Protein AF-H2YCV3-F1 (afdb_monomer_lite)

InterPro domains:
  IPR011705 BTB/Kelch-associated [PF07707] (21-121)
  IPR011705 BTB/Kelch-associated [SM00875] (21-122)
  IPR015915 Kelch-type beta-propeller [G3DSA:2.120.10.80] (154-229)
  IPR015915 Kelch-type beta-propeller [SSF117281] (169-227)

Sequence (229 aa):
MDMLKSHCEKFLIRQVAESNCLGLMQFASLHALDRLYSKAKRYAVKNFSKVSLQEEFLRLPLPTLSKYLEDHGLVVQREEHVYDAALRWLEYDPSRKPHAAVVLRCVRLFFVSSRFLFEVVSKQPLFEGDPQVHKIISEACKYHALGSHEMKHGNQPHTKPRAASGISEVLVVVGGISNNRRLLYTECYHPIKQDWISLSDISTPHSTMHSYSVCSHKNDIYIAGGHSN

Secondary structure (DSSP, 8-state):
-HHHHHHHHHHHHHS--TTTHHHHHHHHHHTT-HHHHHHHHHHHHHTHHHHTTSHHHHT--HHHHHHHHH-TT---S-HHHHHHHHHHHHHT-GGGGGGHHHHHHHS-GGGS-HHHIIIIITT-GGGTT-HHHHHHHHHHHHHHHH-GGG---TT-TTTSPPTTSS----EEEEEEEETTEEEEEEEEEETTTTEEEEE----TTGGG-BS-EEEEETTEEEEE--B--

Radius of gyration: 23.4 Å; chains: 1; bounding box: 70×30×64 Å

Foldseek 3Di:
DVVVVVVVLVVLLVVQDLQCLLVQLVVCVVVVVVVSNVSSLLVCQQPVLSNLVYVSLLVDDPVSLLCSLLDLSRADQALVSLVVSLVVSCVSDVVCLVVSLSSVLSRLLLRHDLCCLVPPVVPDPSCPPPPSSVVSSVVSNCCVVVHPVPDPPPPDSSPDHRPNNPDADWDKDAWDADPNDIGQWIWIQGVVVRDIDTDDGNDPPQNQFPDWDWDDDDPDIDIDDGHHD

pLDDT: mean 80.57, std 9.47, range [45.88, 92.12]

Organism: Ciona savignyi (NCBI:txid51511)

Structure (mmCIF, N/CA/C/O backbone):
data_AF-H2YCV3-F1
#
_entry.id   AF-H2YCV3-F1
#
loop_
_atom_site.group_PDB
_atom_site.id
_atom_site.type_symbol
_atom_site.label_atom_id
_atom_site.label_alt_id
_atom_site.label_comp_id
_atom_site.label_asym_id
_atom_site.label_entity_id
_atom_site.label_seq_id
_atom_site.pdbx_PDB_ins_code
_atom_site.Cartn_x
_atom_site.Cartn_y
_atom_site.Cartn_z
_atom_site.occupancy
_atom_site.B_iso_or_equiv
_atom_site.auth_seq_id
_atom_site.auth_comp_id
_atom_site.auth_asym_id
_atom_site.auth_atom_id
_atom_site.pdbx_PDB_model_num
ATOM 1 N N . MET A 1 1 ? -37.392 -17.840 8.747 1.00 58.66 1 MET A N 1
ATOM 2 C CA . MET A 1 1 ? -36.462 -16.728 9.064 1.00 58.66 1 MET A CA 1
ATOM 3 C C . MET A 1 1 ? -35.553 -16.348 7.890 1.00 58.66 1 MET A C 1
ATOM 5 O O . MET A 1 1 ? -35.143 -15.194 7.818 1.00 58.66 1 MET A O 1
ATOM 9 N N . ASP A 1 2 ? -35.284 -17.242 6.934 1.00 68.88 2 ASP A N 1
ATOM 10 C CA . ASP A 1 2 ? -34.332 -16.975 5.836 1.00 68.88 2 ASP A CA 1
ATOM 11 C C . ASP A 1 2 ? -34.811 -15.945 4.804 1.00 68.88 2 ASP A C 1
ATOM 13 O O . ASP A 1 2 ? -34.008 -15.212 4.227 1.00 68.88 2 ASP A O 1
ATOM 17 N N . MET A 1 3 ? -36.129 -15.796 4.632 1.00 75.00 3 MET A N 1
ATOM 18 C CA . MET A 1 3 ? -36.695 -14.789 3.730 1.00 75.00 3 MET A CA 1
ATOM 19 C C . MET A 1 3 ? -36.417 -13.355 4.207 1.00 75.00 3 MET A C 1
ATOM 21 O O . MET A 1 3 ? -36.117 -12.489 3.386 1.00 75.00 3 MET A O 1
ATOM 25 N N . LEU A 1 4 ? -36.452 -13.113 5.525 1.00 78.44 4 LEU A N 1
ATOM 26 C CA . LEU A 1 4 ? -36.136 -11.809 6.114 1.00 78.44 4 LEU A CA 1
ATOM 27 C C . LEU A 1 4 ? -34.641 -11.507 5.980 1.00 78.44 4 LEU A C 1
ATOM 29 O O . LEU A 1 4 ? -34.280 -10.425 5.528 1.00 78.44 4 LEU A O 1
ATOM 33 N N . LYS A 1 5 ? -33.776 -12.490 6.272 1.00 78.38 5 LYS A N 1
ATOM 34 C CA . LYS A 1 5 ? -32.324 -12.361 6.071 1.00 78.38 5 LYS A CA 1
ATOM 35 C C . LYS A 1 5 ? -31.987 -11.987 4.628 1.00 78.38 5 LYS A C 1
ATOM 37 O O . LYS A 1 5 ? -31.224 -11.054 4.412 1.00 78.38 5 LYS A O 1
ATOM 42 N N . SER A 1 6 ? -32.613 -12.640 3.646 1.00 79.06 6 SER A N 1
ATOM 43 C CA . SER A 1 6 ? -32.390 -12.338 2.226 1.00 79.06 6 SER A CA 1
ATOM 44 C C . SER A 1 6 ? -32.879 -10.940 1.817 1.00 79.06 6 SER A C 1
ATOM 46 O O . SER A 1 6 ? -32.228 -10.264 1.017 1.00 79.06 6 SER A O 1
ATOM 48 N N . HIS A 1 7 ? -34.004 -10.468 2.364 1.00 82.88 7 HIS A N 1
ATOM 49 C CA . HIS A 1 7 ? -34.493 -9.111 2.094 1.00 82.88 7 HIS A CA 1
ATOM 50 C C . HIS A 1 7 ? -33.604 -8.043 2.738 1.00 82.88 7 HIS A C 1
ATOM 52 O O . HIS A 1 7 ? -33.246 -7.073 2.065 1.00 82.88 7 HIS A O 1
ATOM 58 N N . CYS A 1 8 ? -33.183 -8.249 3.989 1.00 82.88 8 CYS A N 1
ATOM 59 C CA . CYS A 1 8 ? -32.228 -7.376 4.666 1.00 82.88 8 CYS A CA 1
ATOM 60 C C . CYS A 1 8 ? -30.887 -7.343 3.924 1.00 82.88 8 CYS A C 1
ATOM 62 O O . CYS A 1 8 ? -30.355 -6.265 3.683 1.00 82.88 8 CYS A O 1
ATOM 64 N N . GLU A 1 9 ? -30.374 -8.493 3.478 1.00 84.44 9 GLU A N 1
ATOM 65 C CA . GLU A 1 9 ? -29.140 -8.571 2.692 1.00 84.44 9 GLU A CA 1
ATOM 66 C C . GLU A 1 9 ? -29.239 -7.731 1.407 1.00 84.44 9 GLU A C 1
ATOM 68 O O . GLU A 1 9 ? -28.367 -6.906 1.133 1.00 84.44 9 GLU A O 1
ATOM 73 N N . LYS A 1 10 ? -30.334 -7.862 0.643 1.00 85.50 10 LYS A N 1
ATOM 74 C CA . LYS A 1 10 ? -30.565 -7.069 -0.579 1.00 85.50 10 LYS A CA 1
ATOM 75 C C . LYS A 1 10 ? -30.684 -5.571 -0.302 1.00 85.50 10 LYS A C 1
ATOM 77 O O . LYS A 1 10 ? -30.202 -4.773 -1.106 1.00 85.50 10 LYS A O 1
ATOM 82 N N . PHE A 1 11 ? -31.331 -5.189 0.797 1.00 86.50 11 PHE A N 1
ATOM 83 C CA . PHE A 1 11 ? -31.461 -3.790 1.196 1.00 86.50 11 PHE A CA 1
ATOM 84 C C . PHE A 1 11 ? -30.101 -3.198 1.586 1.00 86.50 11 PHE A C 1
ATOM 86 O O . PHE A 1 11 ? -29.702 -2.169 1.041 1.00 86.50 11 PHE A O 1
ATOM 93 N N . LEU A 1 12 ? -29.344 -3.892 2.440 1.00 86.56 12 LEU A N 1
ATOM 94 C CA . LEU A 1 12 ? -28.023 -3.458 2.898 1.00 86.56 12 LEU A CA 1
ATOM 95 C C . LEU A 1 12 ? -27.014 -3.378 1.750 1.00 86.56 12 LEU A C 1
ATOM 97 O O . LEU A 1 12 ? -26.243 -2.428 1.689 1.00 86.56 12 LEU A O 1
ATOM 101 N N . ILE A 1 13 ? -27.076 -4.298 0.778 1.00 86.38 13 ILE A N 1
ATOM 102 C CA . ILE A 1 13 ? -26.245 -4.248 -0.438 1.00 86.38 13 ILE A CA 1
ATOM 103 C C . ILE A 1 13 ? -26.444 -2.940 -1.222 1.00 86.38 13 ILE A C 1
ATOM 105 O O . ILE A 1 13 ? -25.494 -2.455 -1.839 1.00 86.38 13 ILE A O 1
ATOM 109 N N . ARG A 1 14 ? -27.657 -2.370 -1.222 1.00 85.69 14 ARG A N 1
ATOM 110 C CA . ARG A 1 14 ? -27.961 -1.100 -1.907 1.00 85.69 14 ARG A CA 1
ATOM 111 C C . ARG A 1 14 ? -27.521 0.128 -1.113 1.00 85.69 14 ARG A C 1
ATOM 113 O O . ARG A 1 14 ? -27.336 1.177 -1.714 1.00 85.69 14 ARG A O 1
ATOM 120 N N . GLN A 1 15 ? -27.358 -0.010 0.199 1.00 88.00 15 GLN A N 1
ATOM 121 C CA . GLN A 1 15 ? -27.008 1.073 1.121 1.00 88.00 15 GLN A CA 1
ATOM 122 C C . GLN A 1 15 ? -25.516 1.093 1.488 1.00 88.00 15 GLN A C 1
ATOM 124 O O . GLN A 1 15 ? -25.117 1.864 2.356 1.00 88.00 15 GLN A O 1
ATOM 129 N N . VAL A 1 16 ? -24.680 0.258 0.853 1.00 87.19 16 VAL A N 1
ATOM 130 C CA . VAL A 1 16 ? -23.226 0.274 1.077 1.00 87.19 16 VAL A CA 1
ATOM 131 C C . VAL A 1 16 ? -22.659 1.626 0.644 1.00 87.19 16 VAL A C 1
ATOM 133 O O . VAL A 1 16 ? -22.694 1.980 -0.534 1.00 87.19 16 VAL A O 1
ATOM 136 N N . ALA A 1 17 ? -22.098 2.343 1.606 1.00 87.88 17 ALA A N 1
ATOM 137 C CA . ALA A 1 17 ? -21.473 3.646 1.477 1.00 87.88 17 ALA A CA 1
ATOM 138 C C . ALA A 1 17 ? -20.078 3.629 2.120 1.00 87.88 17 ALA A C 1
ATOM 140 O O . ALA A 1 17 ? -19.683 2.683 2.798 1.00 87.88 17 ALA A O 1
ATOM 141 N N . GLU A 1 18 ? -19.311 4.694 1.903 1.00 86.00 18 GLU A N 1
ATOM 142 C CA . GLU A 1 18 ? -17.927 4.820 2.387 1.00 86.00 18 GLU A CA 1
ATOM 143 C C . GLU A 1 18 ? -17.850 4.840 3.922 1.00 86.00 18 GLU A C 1
ATOM 145 O O . GLU A 1 18 ? -16.878 4.354 4.492 1.00 86.00 18 GLU A O 1
ATOM 150 N N . SER A 1 19 ? -18.891 5.360 4.578 1.00 85.88 19 SER A N 1
ATOM 151 C CA . SER A 1 19 ? -18.994 5.504 6.032 1.00 85.88 19 SER A CA 1
ATOM 152 C C . SER A 1 19 ? -19.534 4.281 6.763 1.00 85.88 19 SER A C 1
ATOM 154 O O . SER A 1 19 ? -19.424 4.262 7.981 1.00 85.88 19 SER A O 1
ATOM 156 N N . ASN A 1 20 ? -20.134 3.312 6.058 1.00 87.69 20 ASN A N 1
ATOM 157 C CA . ASN A 1 20 ? -20.778 2.143 6.670 1.00 87.69 20 ASN A CA 1
ATOM 158 C C . ASN A 1 20 ? -20.240 0.794 6.165 1.00 87.69 20 ASN A C 1
ATOM 160 O O . ASN A 1 20 ? -20.636 -0.265 6.657 1.00 87.69 20 ASN A O 1
ATOM 164 N N . CYS A 1 21 ? -19.378 0.787 5.141 1.00 88.62 21 CYS A N 1
ATOM 165 C CA . CYS A 1 21 ? -18.959 -0.458 4.505 1.00 88.62 21 CYS A CA 1
ATOM 166 C C . CYS A 1 21 ? -18.184 -1.368 5.462 1.00 88.62 21 CYS A C 1
ATOM 168 O O . CYS A 1 21 ? -18.293 -2.587 5.355 1.00 88.62 21 CYS A O 1
ATOM 170 N N . LEU A 1 22 ? -17.429 -0.798 6.403 1.00 87.12 22 LEU A N 1
ATOM 171 C CA . LEU A 1 22 ? -16.629 -1.557 7.360 1.00 87.12 22 LEU A CA 1
ATOM 172 C C . LEU A 1 22 ? -17.511 -2.169 8.451 1.00 87.12 22 LEU A C 1
ATOM 174 O O . LEU A 1 22 ? -17.368 -3.356 8.760 1.00 87.12 22 LEU A O 1
ATOM 178 N N . GLY A 1 23 ? -18.471 -1.398 8.967 1.00 86.69 23 GLY A N 1
ATOM 179 C CA . GLY A 1 23 ? -19.501 -1.894 9.875 1.00 86.69 23 GLY A CA 1
ATOM 180 C C . GLY A 1 23 ? -20.337 -2.999 9.229 1.00 86.69 23 GLY A C 1
ATOM 181 O O . GLY A 1 23 ? -20.528 -4.062 9.820 1.00 86.69 23 GLY A O 1
ATOM 182 N N . LEU A 1 24 ? -20.746 -2.817 7.967 1.00 88.75 24 LEU A N 1
ATOM 183 C CA . LEU A 1 24 ? -21.481 -3.833 7.206 1.00 88.75 24 LEU A CA 1
ATOM 184 C C . LEU A 1 24 ? -20.657 -5.097 6.949 1.00 88.75 24 LEU A C 1
ATOM 186 O O . LEU A 1 24 ? -21.223 -6.188 6.958 1.00 88.75 24 LEU A O 1
ATOM 190 N N . MET A 1 25 ? -19.339 -4.992 6.757 1.00 87.75 25 MET A N 1
ATOM 191 C CA . MET A 1 25 ? -18.464 -6.167 6.658 1.00 87.75 25 MET A CA 1
ATOM 192 C C . MET A 1 25 ? -18.441 -6.965 7.964 1.00 87.75 25 MET A C 1
ATOM 194 O O . MET A 1 25 ? -18.564 -8.190 7.928 1.00 87.75 25 MET A O 1
ATOM 198 N N . GLN A 1 26 ? -18.310 -6.298 9.112 1.00 86.44 26 GLN A N 1
ATOM 199 C CA . GLN A 1 26 ? -18.335 -6.972 10.414 1.00 86.44 26 GLN A CA 1
ATOM 200 C C . GLN A 1 26 ? -19.702 -7.598 10.690 1.00 86.44 26 GLN A C 1
ATOM 202 O O . GLN A 1 26 ? -19.783 -8.769 11.052 1.00 86.44 26 GLN A O 1
ATOM 207 N N . PHE A 1 27 ? -20.777 -6.852 10.433 1.00 86.31 27 PHE A N 1
ATOM 208 C CA . PHE A 1 27 ? -22.148 -7.335 10.559 1.00 86.31 27 PHE A CA 1
ATOM 209 C C . PHE A 1 27 ? -22.397 -8.568 9.680 1.00 86.31 27 PHE A C 1
ATOM 211 O O . PHE A 1 27 ? -22.916 -9.582 10.145 1.00 86.31 27 PHE A O 1
ATOM 218 N N . ALA A 1 28 ? -21.970 -8.516 8.418 1.00 88.12 28 ALA A N 1
ATOM 219 C CA . ALA A 1 28 ? -22.094 -9.635 7.496 1.00 88.12 28 ALA A CA 1
ATOM 220 C C . ALA A 1 28 ? -21.294 -10.859 7.963 1.00 88.12 28 ALA A C 1
ATOM 222 O O . ALA A 1 28 ? -21.786 -11.979 7.846 1.00 88.12 28 ALA A O 1
ATOM 223 N N . SER A 1 29 ? -20.107 -10.651 8.543 1.00 85.94 29 SER A N 1
ATOM 224 C CA . SER A 1 29 ? -19.297 -11.729 9.121 1.00 85.94 29 SER A CA 1
ATOM 225 C C . SER A 1 29 ? -19.961 -12.374 10.339 1.00 85.94 29 SER A C 1
ATOM 227 O O . SER A 1 29 ? -19.839 -13.582 10.514 1.00 85.94 29 SER A O 1
ATOM 229 N N . LEU A 1 30 ? -20.658 -11.599 11.175 1.00 86.75 30 LEU A N 1
ATOM 230 C CA . LEU A 1 30 ? -21.357 -12.108 12.362 1.00 86.75 30 LEU A CA 1
ATOM 231 C C . LEU A 1 30 ? -22.622 -12.900 12.003 1.00 86.75 30 LEU A C 1
ATOM 233 O O . LEU A 1 30 ? -22.962 -13.865 12.682 1.00 86.75 30 LEU A O 1
ATOM 237 N N . HIS A 1 31 ? -23.314 -12.511 10.929 1.00 85.75 31 HIS A N 1
ATOM 238 C CA . HIS A 1 31 ? -24.568 -13.135 10.493 1.00 85.75 31 HIS A CA 1
ATOM 239 C C . HIS A 1 31 ? -24.416 -14.126 9.327 1.00 85.75 31 HIS A C 1
ATOM 241 O O . HIS A 1 31 ? -25.434 -14.603 8.819 1.00 85.75 31 HIS A O 1
ATOM 247 N N . ALA A 1 32 ? -23.179 -14.435 8.919 1.00 85.62 32 ALA A N 1
ATOM 248 C CA . ALA A 1 32 ? -22.847 -15.303 7.783 1.00 85.62 32 ALA A CA 1
ATOM 249 C C . ALA A 1 32 ? -23.546 -14.883 6.468 1.00 85.62 32 ALA A C 1
ATOM 251 O O . ALA A 1 32 ? -24.138 -15.697 5.761 1.00 85.62 32 ALA A O 1
ATOM 252 N N . LEU A 1 33 ? -23.518 -13.580 6.158 1.00 86.38 33 LEU A N 1
ATOM 253 C CA . LEU A 1 33 ? -24.080 -12.999 4.930 1.00 86.38 33 LEU A CA 1
ATOM 254 C C . LEU A 1 33 ? -22.982 -12.804 3.873 1.00 86.38 33 LEU A C 1
ATOM 256 O O . LEU A 1 33 ? -22.462 -11.699 3.687 1.00 86.38 33 LEU A O 1
ATOM 260 N N . ASP A 1 34 ? -22.623 -13.871 3.162 1.00 86.81 34 ASP A N 1
ATOM 261 C CA . ASP A 1 34 ? -21.456 -13.880 2.267 1.00 86.81 34 ASP A CA 1
ATOM 262 C C . ASP A 1 34 ? -21.548 -12.890 1.095 1.00 86.81 34 ASP A C 1
ATOM 264 O O . ASP A 1 34 ? -20.528 -12.325 0.672 1.00 86.81 34 ASP A O 1
ATOM 268 N N . ARG A 1 35 ? -22.751 -12.629 0.555 1.00 87.81 35 ARG A N 1
ATOM 269 C CA . ARG A 1 35 ? -22.902 -11.725 -0.603 1.00 87.81 35 ARG A CA 1
ATOM 270 C C . ARG A 1 35 ? -22.746 -10.275 -0.166 1.00 87.81 35 ARG A C 1
ATOM 272 O O . ARG A 1 35 ? -22.068 -9.508 -0.856 1.00 87.81 35 ARG A O 1
ATOM 279 N N . LEU A 1 36 ? -23.328 -9.912 0.980 1.00 88.88 36 LEU A N 1
ATOM 280 C CA . LEU A 1 36 ? -23.117 -8.603 1.601 1.00 88.88 36 LEU A CA 1
ATOM 281 C C . LEU A 1 36 ? -21.645 -8.406 1.969 1.00 88.88 36 LEU A C 1
ATOM 283 O O . LEU A 1 36 ? -21.072 -7.389 1.579 1.00 88.88 36 LEU A O 1
ATOM 287 N N . TYR A 1 37 ? -21.018 -9.391 2.624 1.00 89.44 37 TYR A N 1
ATOM 288 C CA . TYR A 1 37 ? -19.597 -9.338 2.981 1.00 89.44 37 TYR A CA 1
ATOM 289 C C . TYR A 1 37 ? -18.722 -9.095 1.749 1.00 89.44 37 TYR A C 1
ATOM 291 O O . TYR A 1 37 ? -17.944 -8.143 1.708 1.00 89.44 37 TYR A O 1
ATOM 299 N N . SER A 1 38 ? -18.902 -9.898 0.699 1.00 88.00 38 SER A N 1
ATOM 300 C CA . SER A 1 38 ? -18.126 -9.786 -0.541 1.00 88.00 38 SER A CA 1
ATOM 301 C C . SER A 1 38 ? -18.324 -8.432 -1.230 1.00 88.00 38 SER A C 1
ATOM 303 O O . SER A 1 38 ? -17.372 -7.836 -1.745 1.00 88.00 38 SER A O 1
ATOM 305 N N . LYS A 1 39 ? -19.558 -7.908 -1.242 1.00 87.75 39 LYS A N 1
ATOM 306 C CA . LYS A 1 39 ? -19.864 -6.604 -1.846 1.00 87.75 39 LYS A CA 1
ATOM 307 C C . LYS A 1 39 ? -19.254 -5.458 -1.041 1.00 87.75 39 LYS A C 1
ATOM 309 O O . LYS A 1 39 ? -18.630 -4.589 -1.651 1.00 87.75 39 LYS A O 1
ATOM 314 N N . ALA A 1 40 ? -19.414 -5.477 0.280 1.00 89.62 40 ALA A N 1
ATOM 315 C CA . ALA A 1 40 ? -18.884 -4.465 1.183 1.00 89.62 40 ALA A CA 1
ATOM 316 C C . ALA A 1 40 ? -17.348 -4.473 1.179 1.00 89.62 40 ALA A C 1
ATOM 318 O O . ALA A 1 40 ? -16.746 -3.419 0.990 1.00 89.62 40 ALA A O 1
ATOM 319 N N . LYS A 1 41 ? -16.718 -5.658 1.212 1.00 88.81 41 LYS A N 1
ATOM 320 C CA . LYS A 1 41 ? -15.264 -5.821 1.065 1.00 88.81 41 LYS A CA 1
ATOM 321 C C . LYS A 1 41 ? -14.757 -5.209 -0.235 1.00 88.81 41 LYS A C 1
ATOM 323 O O . LYS A 1 41 ? -13.851 -4.384 -0.215 1.00 88.81 41 LYS A O 1
ATOM 328 N N . ARG A 1 42 ? -15.361 -5.562 -1.374 1.00 88.25 42 ARG A N 1
ATOM 329 C CA . ARG A 1 42 ? -14.961 -5.010 -2.679 1.00 88.25 42 ARG A CA 1
ATOM 330 C C . ARG A 1 42 ? -15.126 -3.489 -2.742 1.00 88.25 42 ARG A C 1
ATOM 332 O O . ARG A 1 42 ? -14.317 -2.823 -3.379 1.00 88.25 42 ARG A O 1
ATOM 339 N N . TYR A 1 43 ? -16.167 -2.946 -2.111 1.00 88.25 43 TYR A N 1
ATOM 340 C CA . TYR A 1 43 ? -16.382 -1.501 -2.043 1.00 88.25 43 TYR A CA 1
ATOM 341 C C . TYR A 1 43 ? -15.324 -0.809 -1.176 1.00 88.25 43 TYR A C 1
ATOM 343 O O . TYR A 1 43 ? -14.739 0.180 -1.614 1.00 88.25 43 TYR A O 1
ATOM 351 N N . ALA A 1 44 ? -15.036 -1.365 0.004 1.00 88.12 44 ALA A N 1
ATOM 352 C CA . ALA A 1 44 ? -14.035 -0.851 0.930 1.00 88.12 44 ALA A CA 1
ATOM 353 C C . ALA A 1 44 ? -12.648 -0.807 0.270 1.00 88.12 44 ALA A C 1
ATOM 355 O O . ALA A 1 44 ? -12.028 0.248 0.177 1.00 88.12 44 ALA A O 1
ATOM 356 N N . VAL A 1 45 ? -12.233 -1.934 -0.314 1.00 87.25 45 VAL A N 1
ATOM 357 C CA . VAL A 1 45 ? -10.945 -2.094 -1.001 1.00 87.25 45 VAL A CA 1
ATOM 358 C C . VAL A 1 45 ? -10.788 -1.122 -2.180 1.00 87.25 45 VAL A C 1
ATOM 360 O O . VAL A 1 45 ? -9.697 -0.599 -2.400 1.00 87.25 45 VAL A O 1
ATOM 363 N N . LYS A 1 46 ? -11.871 -0.842 -2.922 1.00 86.69 46 LYS A N 1
ATOM 364 C CA . LYS A 1 46 ? -11.862 0.088 -4.063 1.00 86.69 46 LYS A CA 1
ATOM 365 C C . LYS A 1 46 ? -11.794 1.560 -3.642 1.00 86.69 46 LYS A C 1
ATOM 367 O O . LYS A 1 46 ? -11.186 2.357 -4.346 1.00 86.69 46 LYS A O 1
ATOM 372 N N . ASN A 1 47 ? -12.425 1.919 -2.526 1.00 86.44 47 ASN A N 1
ATOM 373 C CA . ASN A 1 47 ? -12.544 3.301 -2.050 1.00 86.44 47 ASN A CA 1
ATOM 374 C C . ASN A 1 47 ? -11.713 3.561 -0.784 1.00 86.44 47 ASN A C 1
ATOM 376 O O . ASN A 1 47 ? -12.081 4.413 0.029 1.00 86.44 47 ASN A O 1
ATOM 380 N N . PHE A 1 48 ? -10.590 2.852 -0.616 1.00 87.94 48 PHE A N 1
ATOM 381 C CA . PHE A 1 48 ? -9.780 2.890 0.604 1.00 87.94 48 PHE A CA 1
ATOM 382 C C . PHE A 1 48 ? -9.460 4.316 1.063 1.00 87.94 48 PHE A C 1
ATOM 384 O O . PHE A 1 48 ? -9.651 4.623 2.234 1.00 87.94 48 PHE A O 1
ATOM 391 N N . SER A 1 49 ? -9.066 5.204 0.142 1.00 85.19 49 SER A N 1
ATOM 392 C CA . SER A 1 49 ? -8.695 6.593 0.454 1.00 85.19 49 SER A CA 1
ATOM 393 C C . SER A 1 49 ? -9.793 7.402 1.145 1.00 85.19 49 SER A C 1
ATOM 395 O O . SER A 1 49 ? -9.485 8.336 1.875 1.00 85.19 49 SER A O 1
ATOM 397 N N . LYS A 1 50 ? -11.066 7.075 0.905 1.00 86.94 50 LYS A N 1
ATOM 398 C CA . LYS A 1 50 ? -12.195 7.741 1.565 1.00 86.94 50 LYS A CA 1
ATOM 399 C C . LYS A 1 50 ? -12.629 7.004 2.823 1.00 86.94 50 LYS A C 1
ATOM 401 O O . LYS A 1 50 ? -12.974 7.639 3.812 1.00 86.94 50 LYS A O 1
ATOM 406 N N . VAL A 1 51 ? -12.593 5.673 2.780 1.00 88.31 51 VAL A N 1
ATOM 407 C CA . VAL A 1 51 ? -12.981 4.795 3.892 1.00 88.31 51 VAL A CA 1
ATOM 408 C C . VAL A 1 51 ? -12.030 4.953 5.082 1.00 88.31 51 VAL A C 1
ATOM 410 O O . VAL A 1 51 ? -12.486 4.961 6.220 1.00 88.31 51 VAL A O 1
ATOM 413 N N . SER A 1 52 ? -10.729 5.147 4.844 1.00 87.25 52 SER A N 1
ATOM 414 C CA . SER A 1 52 ? -9.729 5.351 5.903 1.00 87.25 52 SER A CA 1
ATOM 415 C C . SER A 1 52 ? -9.936 6.630 6.722 1.00 87.25 52 SER A C 1
ATOM 417 O O . SER A 1 52 ? -9.462 6.721 7.853 1.00 87.25 52 SER A O 1
ATOM 419 N N . LEU A 1 53 ? -10.651 7.617 6.172 1.00 87.00 53 LEU A N 1
ATOM 420 C CA . LEU A 1 53 ? -10.955 8.880 6.850 1.00 87.00 53 LEU A CA 1
ATOM 421 C C . LEU A 1 53 ? -12.162 8.775 7.792 1.00 87.00 53 LEU A C 1
ATOM 423 O O . LEU A 1 53 ? -12.340 9.635 8.655 1.00 87.00 53 LEU A O 1
ATOM 427 N N . GLN A 1 54 ? -12.987 7.739 7.632 1.00 89.50 54 GLN A N 1
ATOM 428 C CA . GLN A 1 54 ? -14.238 7.571 8.368 1.00 89.50 54 GLN A CA 1
ATOM 429 C C . GLN A 1 54 ? -13.998 7.063 9.792 1.00 89.50 54 GLN A C 1
ATOM 431 O O . GLN A 1 54 ? -13.042 6.339 10.067 1.00 89.50 54 GLN A O 1
ATOM 436 N N . GLU A 1 55 ? -14.912 7.386 10.707 1.00 84.69 55 GLU A N 1
ATOM 437 C CA . GLU A 1 55 ? -14.814 6.940 12.102 1.00 84.69 55 GLU A CA 1
ATOM 438 C C . GLU A 1 55 ? -14.895 5.419 12.261 1.00 84.69 55 GLU A C 1
ATOM 440 O O . GLU A 1 55 ? -14.253 4.864 13.153 1.00 84.69 55 GLU A O 1
ATOM 445 N N . GLU A 1 56 ? -15.647 4.726 11.397 1.00 85.19 56 GLU A N 1
ATOM 446 C CA . GLU A 1 56 ? -15.735 3.261 11.439 1.00 85.19 56 GLU A CA 1
ATOM 447 C C . GLU A 1 56 ? -14.364 2.596 11.308 1.00 85.19 56 GLU A C 1
ATOM 449 O O . GLU A 1 56 ? -14.119 1.567 11.936 1.00 85.19 56 GLU A O 1
ATOM 454 N N . PHE A 1 57 ? -13.450 3.206 10.547 1.00 88.44 57 PHE A N 1
ATOM 455 C CA . PHE A 1 57 ? -12.088 2.713 10.400 1.00 88.44 57 PHE A CA 1
ATOM 456 C C . PHE A 1 57 ? -11.334 2.735 11.736 1.00 88.44 57 PHE A C 1
ATOM 458 O O . PHE A 1 57 ? -10.692 1.751 12.094 1.00 88.44 57 PHE A O 1
ATOM 465 N N . LEU A 1 58 ? -11.480 3.806 12.524 1.00 86.44 58 LEU A N 1
ATOM 466 C CA . LEU A 1 58 ? -10.828 3.971 13.834 1.00 86.44 58 LEU A CA 1
ATOM 467 C C . LEU A 1 58 ? -11.339 2.976 14.886 1.00 86.44 58 LEU A C 1
ATOM 469 O O . LEU A 1 58 ? -10.620 2.633 15.829 1.00 86.44 58 LEU A O 1
ATOM 473 N N . ARG A 1 59 ? -12.568 2.484 14.708 1.00 86.56 59 ARG A N 1
ATOM 474 C CA . ARG A 1 59 ? -13.218 1.505 15.592 1.00 86.56 59 ARG A CA 1
ATOM 475 C C . ARG A 1 59 ? -12.928 0.051 15.200 1.00 86.56 59 ARG A C 1
ATOM 477 O O . ARG A 1 59 ? -13.370 -0.861 15.896 1.00 86.56 59 ARG A O 1
ATOM 484 N N . LEU A 1 60 ? -12.186 -0.195 14.115 1.00 86.00 60 LEU A N 1
ATOM 485 C CA . LEU A 1 60 ? -11.856 -1.553 13.682 1.00 86.00 60 LEU A CA 1
ATOM 486 C C . LEU A 1 60 ? -10.968 -2.289 14.704 1.00 86.00 60 LEU A C 1
ATOM 488 O O . LEU A 1 60 ? -9.964 -1.729 15.149 1.00 86.00 60 LEU A O 1
ATOM 492 N N . PRO A 1 61 ? -11.255 -3.572 15.003 1.00 87.00 61 PRO A N 1
ATOM 493 C CA . PRO A 1 61 ? -10.340 -4.442 15.733 1.00 87.00 61 PRO A CA 1
ATOM 494 C C . PRO A 1 61 ? -9.065 -4.719 14.931 1.00 87.00 61 PRO A C 1
ATOM 496 O O . PRO A 1 61 ? -9.128 -4.916 13.713 1.00 87.00 61 PRO A O 1
ATOM 499 N N . LEU A 1 62 ? -7.935 -4.860 15.632 1.00 86.00 62 LEU A N 1
ATOM 500 C CA . LEU A 1 62 ? -6.625 -5.191 15.056 1.00 86.00 62 LEU A CA 1
ATOM 501 C C . LEU A 1 62 ? -6.660 -6.324 14.005 1.00 86.00 62 LEU A C 1
ATOM 503 O O . LEU A 1 62 ? -6.193 -6.091 12.894 1.00 86.00 62 LEU A O 1
ATOM 507 N N . PRO A 1 63 ? -7.231 -7.521 14.267 1.00 86.31 63 PRO A N 1
ATOM 508 C CA . PRO A 1 63 ? -7.187 -8.616 13.292 1.00 86.31 63 PRO A CA 1
ATOM 509 C C . PRO A 1 63 ? -7.957 -8.312 12.000 1.00 86.31 63 PRO A C 1
ATOM 511 O O . PRO A 1 63 ? -7.598 -8.809 10.932 1.00 86.31 63 PRO A O 1
ATOM 514 N N . THR A 1 64 ? -9.005 -7.491 12.077 1.00 86.06 64 THR A N 1
ATOM 515 C CA . THR A 1 64 ? -9.773 -7.060 10.902 1.00 86.06 64 THR A CA 1
ATOM 516 C C . THR A 1 64 ? -9.000 -6.005 10.122 1.00 86.06 64 THR A C 1
ATOM 518 O O . THR A 1 64 ? -8.931 -6.083 8.896 1.00 86.06 64 THR A O 1
ATOM 521 N N . LEU A 1 65 ? -8.373 -5.060 10.829 1.00 89.06 65 LEU A N 1
ATOM 522 C CA . LEU A 1 65 ? -7.533 -4.033 10.227 1.00 89.06 65 LEU A CA 1
ATOM 523 C C . LEU A 1 65 ? -6.320 -4.643 9.518 1.00 89.06 65 LEU A C 1
ATOM 525 O O . LEU A 1 65 ? -6.090 -4.330 8.356 1.00 89.06 65 LEU A O 1
ATOM 529 N N . SER A 1 66 ? -5.578 -5.540 10.172 1.00 86.75 66 SER A N 1
ATOM 530 C CA . SER A 1 66 ? -4.399 -6.182 9.579 1.00 86.75 66 SER A CA 1
ATOM 531 C C . SER A 1 66 ? -4.754 -6.918 8.289 1.00 86.75 66 SER A C 1
ATOM 533 O O . SER A 1 66 ? -4.115 -6.689 7.268 1.00 86.75 66 SER A O 1
ATOM 535 N N . LYS A 1 67 ? -5.841 -7.705 8.285 1.00 86.12 67 LYS A N 1
ATOM 536 C CA . LYS A 1 67 ? -6.331 -8.375 7.066 1.00 86.12 67 LYS A CA 1
ATOM 537 C C . LYS A 1 67 ? -6.723 -7.391 5.965 1.00 86.12 67 LYS A C 1
ATOM 539 O O . LYS A 1 67 ? -6.544 -7.688 4.789 1.00 86.12 67 LYS A O 1
ATOM 544 N N . TYR A 1 68 ? -7.288 -6.244 6.336 1.00 86.94 68 TYR A N 1
ATOM 545 C CA . TYR A 1 68 ? -7.695 -5.217 5.384 1.00 86.94 68 TYR A CA 1
ATOM 546 C C . TYR A 1 68 ? -6.493 -4.481 4.773 1.00 86.94 68 TYR A C 1
ATOM 548 O O . TYR A 1 68 ? -6.451 -4.285 3.561 1.00 86.94 68 TYR A O 1
ATOM 556 N N . LEU A 1 69 ? -5.493 -4.133 5.588 1.00 86.19 69 LEU A N 1
ATOM 557 C CA . LEU A 1 69 ? -4.265 -3.468 5.143 1.00 86.19 69 LEU A CA 1
ATOM 558 C C . LEU A 1 69 ? -3.319 -4.411 4.388 1.00 86.19 69 LEU A C 1
ATOM 560 O O . LEU A 1 69 ? -2.586 -3.960 3.511 1.00 86.19 69 LEU A O 1
ATOM 564 N N . GLU A 1 70 ? -3.334 -5.710 4.684 1.00 84.31 70 GLU A N 1
ATOM 565 C CA . GLU A 1 70 ? -2.534 -6.718 3.977 1.00 84.31 70 GLU A CA 1
ATOM 566 C C . GLU A 1 70 ? -3.112 -7.067 2.591 1.00 84.31 70 GLU A C 1
ATOM 568 O O . GLU A 1 70 ? -2.384 -7.539 1.715 1.00 84.31 70 GLU A O 1
ATOM 573 N N . ASP A 1 71 ? -4.396 -6.771 2.346 1.00 83.81 71 ASP A N 1
ATOM 574 C CA . ASP A 1 71 ? -5.086 -7.140 1.109 1.00 83.81 71 ASP A CA 1
ATOM 575 C C . ASP A 1 71 ? -4.360 -6.590 -0.139 1.00 83.81 71 ASP A C 1
ATOM 577 O O . ASP A 1 71 ? -4.115 -5.387 -0.307 1.00 83.81 71 ASP A O 1
ATOM 581 N N . HIS A 1 72 ? -3.985 -7.503 -1.039 1.00 75.00 72 HIS A N 1
ATOM 582 C CA . HIS A 1 72 ? -3.305 -7.181 -2.294 1.00 75.00 72 HIS A CA 1
ATOM 583 C C . HIS A 1 72 ? -4.177 -6.364 -3.252 1.00 75.00 72 HIS A C 1
ATOM 585 O O . HIS A 1 72 ? -3.634 -5.606 -4.059 1.00 75.00 72 HIS A O 1
ATOM 591 N N . GLY A 1 73 ? -5.503 -6.500 -3.160 1.00 76.81 73 GLY A N 1
ATOM 592 C CA . GLY A 1 73 ? -6.464 -5.797 -4.004 1.00 76.81 73 GLY A CA 1
ATOM 593 C C . GLY A 1 73 ? -6.694 -4.339 -3.613 1.00 76.81 73 GLY A C 1
ATOM 594 O O . GLY A 1 73 ? -7.417 -3.651 -4.329 1.00 76.81 73 GLY A O 1
ATOM 595 N N . LEU A 1 74 ? -6.114 -3.869 -2.499 1.00 83.50 74 LEU A N 1
ATOM 596 C CA . LEU A 1 74 ? -6.302 -2.512 -1.980 1.00 83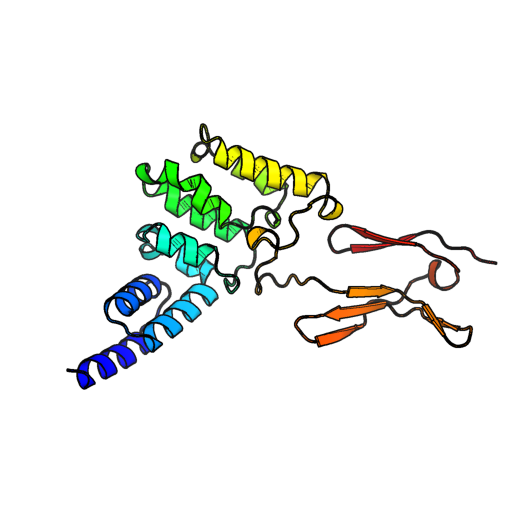.50 74 LEU A CA 1
ATOM 597 C C . LEU A 1 74 ? -5.933 -1.459 -3.031 1.00 83.50 74 LEU A C 1
ATOM 599 O O . LEU A 1 74 ? -4.779 -1.371 -3.454 1.00 83.50 74 LEU A O 1
ATOM 603 N N . VAL A 1 75 ? -6.927 -0.668 -3.446 1.00 80.31 75 VAL A N 1
ATOM 604 C CA . VAL A 1 75 ? -6.775 0.368 -4.471 1.00 80.31 75 VAL A CA 1
ATOM 605 C C . VAL A 1 75 ? -6.299 1.650 -3.813 1.00 80.31 75 VAL A C 1
ATOM 607 O O . VAL A 1 75 ? -7.084 2.401 -3.235 1.00 80.31 75 VAL A O 1
ATOM 610 N N . VAL A 1 76 ? -4.991 1.888 -3.889 1.00 80.94 76 VAL A N 1
ATOM 611 C CA . VAL A 1 76 ? -4.342 3.065 -3.307 1.00 80.94 76 VAL A CA 1
ATOM 612 C C . VAL A 1 76 ? -3.287 3.580 -4.274 1.00 80.94 76 VAL A C 1
ATOM 614 O O . VAL A 1 76 ? -2.514 2.795 -4.817 1.00 80.94 76 VAL A O 1
ATOM 617 N N . GLN A 1 77 ? -3.250 4.897 -4.484 1.00 73.31 77 GLN A N 1
ATOM 618 C CA . GLN A 1 77 ? -2.271 5.519 -5.381 1.00 73.31 77 GLN A CA 1
ATOM 619 C C . GLN A 1 77 ? -0.851 5.496 -4.804 1.00 73.31 77 GLN A C 1
ATOM 621 O O . GLN A 1 77 ? 0.116 5.372 -5.548 1.00 73.31 77 GLN A O 1
ATOM 626 N N . ARG A 1 78 ? -0.723 5.631 -3.478 1.00 78.94 78 ARG A N 1
ATOM 627 C CA . ARG A 1 78 ? 0.552 5.647 -2.752 1.00 78.94 78 ARG A CA 1
ATOM 628 C C . ARG A 1 78 ? 0.420 4.875 -1.447 1.00 78.94 78 ARG A C 1
ATOM 630 O O . ARG A 1 78 ? -0.584 5.024 -0.751 1.00 78.94 78 ARG A O 1
ATOM 637 N N . GLU A 1 79 ? 1.446 4.107 -1.082 1.00 85.06 79 GLU A N 1
ATOM 638 C CA . GLU A 1 79 ? 1.507 3.453 0.239 1.00 85.06 79 GLU A CA 1
ATOM 639 C C . GLU A 1 79 ? 1.563 4.470 1.387 1.00 85.06 79 GLU A C 1
ATOM 641 O O . GLU A 1 79 ? 1.146 4.148 2.493 1.00 85.06 79 GLU A O 1
ATOM 646 N N . GLU A 1 80 ? 1.984 5.711 1.120 1.00 85.19 80 GLU A N 1
ATOM 647 C CA . GLU A 1 80 ? 1.926 6.831 2.075 1.00 85.19 80 GLU A CA 1
ATOM 648 C C . GLU A 1 80 ? 0.512 6.999 2.661 1.00 85.19 80 GLU A C 1
ATOM 650 O O . GLU A 1 80 ? 0.355 7.133 3.866 1.00 85.19 80 GLU A O 1
ATOM 655 N N . HIS A 1 81 ? -0.542 6.835 1.853 1.00 86.06 81 HIS A N 1
ATOM 656 C CA . HIS A 1 81 ? -1.923 6.943 2.341 1.00 86.06 81 HIS A CA 1
ATOM 657 C C . HIS A 1 81 ? -2.318 5.765 3.249 1.00 86.06 81 HIS A C 1
ATOM 659 O O . HIS A 1 81 ? -3.183 5.901 4.114 1.00 86.06 81 HIS A O 1
ATOM 665 N N . VAL A 1 82 ? -1.726 4.586 3.030 1.00 88.44 82 VAL A N 1
ATOM 666 C CA . VAL A 1 82 ? -1.937 3.402 3.878 1.00 88.44 82 VAL A CA 1
ATOM 667 C C . VAL A 1 82 ? -1.227 3.596 5.212 1.00 88.44 82 VAL A C 1
ATOM 669 O O . VAL A 1 82 ? -1.792 3.276 6.256 1.00 88.44 82 VAL A O 1
ATOM 672 N N . TYR A 1 83 ? -0.021 4.162 5.170 1.00 88.62 83 TYR A N 1
ATOM 673 C CA . TYR A 1 83 ? 0.726 4.557 6.353 1.00 88.62 83 TYR A CA 1
ATOM 674 C C . TYR A 1 83 ? -0.033 5.605 7.177 1.00 88.62 83 TYR A C 1
ATOM 676 O O . TYR A 1 83 ? -0.242 5.390 8.367 1.00 88.62 83 TYR A O 1
ATOM 684 N N . ASP A 1 84 ? -0.517 6.682 6.555 1.00 88.19 84 ASP A N 1
ATOM 685 C CA . ASP A 1 84 ? -1.259 7.739 7.254 1.00 88.19 84 ASP A CA 1
ATOM 686 C C . ASP A 1 84 ? -2.541 7.195 7.898 1.00 88.19 84 ASP A C 1
ATOM 688 O O . ASP A 1 84 ? -2.870 7.521 9.039 1.00 88.19 84 ASP A O 1
ATOM 692 N N . ALA A 1 85 ? -3.248 6.301 7.199 1.00 89.19 85 ALA A N 1
ATOM 693 C CA . ALA A 1 85 ? -4.412 5.612 7.747 1.00 89.19 85 ALA A CA 1
ATOM 694 C C . ALA A 1 85 ? -4.043 4.740 8.961 1.00 89.19 85 ALA A C 1
ATOM 696 O O . ALA A 1 85 ? -4.713 4.796 9.993 1.00 89.1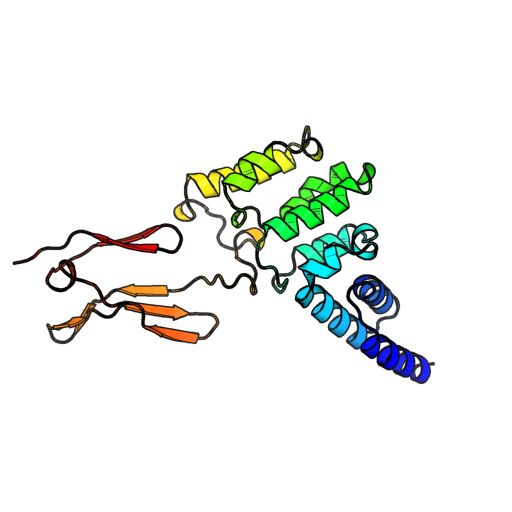9 85 ALA A O 1
ATOM 697 N N . ALA A 1 86 ? -2.970 3.951 8.856 1.00 89.88 86 ALA A N 1
ATOM 698 C CA . ALA A 1 86 ? -2.463 3.137 9.955 1.00 89.88 86 ALA A CA 1
ATOM 699 C C . ALA A 1 86 ? -2.070 3.993 11.168 1.00 89.88 86 ALA A C 1
ATOM 701 O O . ALA A 1 86 ? -2.432 3.654 12.295 1.00 89.88 86 ALA A O 1
ATOM 702 N N . LEU A 1 87 ? -1.390 5.119 10.936 1.00 88.12 87 LEU A N 1
ATOM 703 C CA . LEU A 1 87 ? -0.991 6.055 11.980 1.00 88.12 87 LEU A CA 1
ATOM 704 C C . LEU A 1 87 ? -2.215 6.654 12.677 1.00 88.12 87 LEU A C 1
ATOM 706 O O . LEU A 1 87 ? -2.315 6.572 13.896 1.00 88.12 87 LEU A O 1
ATOM 710 N N . ARG A 1 88 ? -3.206 7.126 11.912 1.00 88.88 88 ARG A N 1
ATOM 711 C CA . ARG A 1 88 ? -4.471 7.656 12.447 1.00 88.88 88 ARG A CA 1
ATOM 712 C C . ARG A 1 88 ? -5.208 6.634 13.324 1.00 88.88 88 ARG A C 1
ATOM 714 O O . ARG A 1 88 ? -5.814 6.999 14.328 1.00 88.88 88 ARG A O 1
ATOM 721 N N . TRP A 1 89 ? -5.161 5.347 12.968 1.00 91.19 89 TRP A N 1
ATOM 722 C CA . TRP A 1 89 ? -5.753 4.276 13.779 1.00 91.19 89 TRP A CA 1
ATOM 723 C C . TRP A 1 89 ? -4.977 3.998 15.076 1.00 91.19 89 TRP A C 1
ATOM 725 O O . TRP A 1 89 ? -5.598 3.678 16.095 1.00 91.19 89 TRP A O 1
ATOM 735 N N . LEU A 1 90 ? -3.644 4.117 15.043 1.00 87.62 90 LEU A N 1
ATOM 736 C CA . LEU A 1 90 ? -2.770 3.976 16.213 1.00 87.62 90 LEU A CA 1
ATOM 737 C C . LEU A 1 90 ? -2.884 5.179 17.162 1.00 87.62 90 LEU A C 1
ATOM 739 O O . LEU A 1 90 ? -2.907 4.990 18.374 1.00 87.62 90 LEU A O 1
ATOM 743 N N . GLU A 1 91 ? -2.999 6.395 16.627 1.00 87.19 91 GLU A N 1
ATOM 744 C CA . GLU A 1 91 ? -3.163 7.638 17.398 1.00 87.19 91 GLU A CA 1
ATOM 745 C C . GLU A 1 91 ? -4.495 7.708 18.145 1.00 87.19 91 GLU A C 1
ATOM 747 O O . GLU A 1 91 ? -4.579 8.349 19.190 1.00 87.19 91 GLU A O 1
ATOM 752 N N . TYR A 1 92 ? -5.530 7.035 17.635 1.00 87.81 92 TYR A N 1
ATOM 753 C CA . TYR A 1 92 ? -6.859 7.048 18.243 1.00 87.81 92 TYR A CA 1
ATOM 754 C C . TYR A 1 92 ? -6.881 6.478 19.668 1.00 87.81 92 TYR A C 1
ATOM 756 O O . TYR A 1 92 ? -7.689 6.911 20.487 1.00 87.81 92 TYR A O 1
ATOM 764 N N . ASP A 1 93 ? -6.018 5.505 19.974 1.00 83.38 93 ASP A N 1
ATOM 765 C CA . ASP A 1 93 ? -5.990 4.863 21.285 1.00 83.38 93 ASP A CA 1
ATOM 766 C C . ASP A 1 93 ? -4.552 4.482 21.685 1.00 83.38 93 ASP A C 1
ATOM 768 O O . ASP A 1 93 ? -3.930 3.629 21.041 1.00 83.38 93 ASP A O 1
ATOM 772 N N . PRO A 1 94 ? -4.013 5.058 22.778 1.00 80.62 94 PRO A N 1
ATOM 773 C CA . PRO A 1 94 ? -2.647 4.801 23.220 1.00 80.62 94 PRO A CA 1
ATOM 774 C C . PRO A 1 94 ? -2.406 3.346 23.651 1.00 80.62 94 PRO A C 1
ATOM 776 O O . PRO A 1 94 ? -1.251 2.919 23.680 1.00 80.62 94 PRO A O 1
ATOM 779 N N . SER A 1 95 ? -3.453 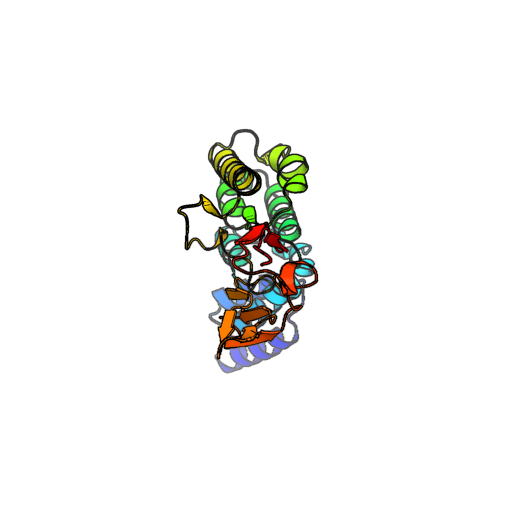2.564 23.939 1.00 83.06 95 SER A N 1
ATOM 780 C CA . SER A 1 95 ? -3.329 1.126 24.221 1.00 83.06 95 SER A CA 1
ATOM 781 C C . SER A 1 95 ? -2.930 0.302 22.989 1.00 83.06 95 SER A C 1
ATOM 783 O O . SER A 1 95 ? -2.479 -0.834 23.124 1.00 83.06 95 SER A O 1
ATOM 785 N N . ARG A 1 96 ? -3.037 0.880 21.783 1.00 83.56 96 ARG A N 1
ATOM 786 C CA . ARG A 1 96 ? -2.705 0.228 20.506 1.00 83.56 96 ARG A CA 1
ATOM 787 C C . ARG A 1 96 ? -1.240 0.373 20.106 1.00 83.56 96 ARG A C 1
ATOM 789 O O . ARG A 1 96 ? -0.806 -0.331 19.197 1.00 83.56 96 ARG A O 1
ATOM 796 N N . LYS A 1 97 ? -0.465 1.216 20.800 1.00 79.19 97 LYS A N 1
ATOM 797 C CA . LYS A 1 97 ? 0.990 1.374 20.612 1.00 79.19 97 LYS A CA 1
ATOM 798 C C . LYS A 1 97 ? 1.763 0.048 20.480 1.00 79.19 97 LYS A C 1
ATOM 800 O O . LYS A 1 97 ? 2.484 -0.084 19.497 1.00 79.19 97 LYS A O 1
ATOM 805 N N . PRO A 1 98 ? 1.588 -0.969 21.351 1.00 83.06 98 PRO A N 1
ATOM 806 C CA . PRO A 1 98 ? 2.299 -2.249 21.212 1.00 83.06 98 PRO A CA 1
ATOM 807 C C . PRO A 1 98 ? 1.945 -3.031 19.936 1.00 83.06 98 PRO A C 1
ATOM 809 O O . PRO A 1 98 ? 2.664 -3.946 19.546 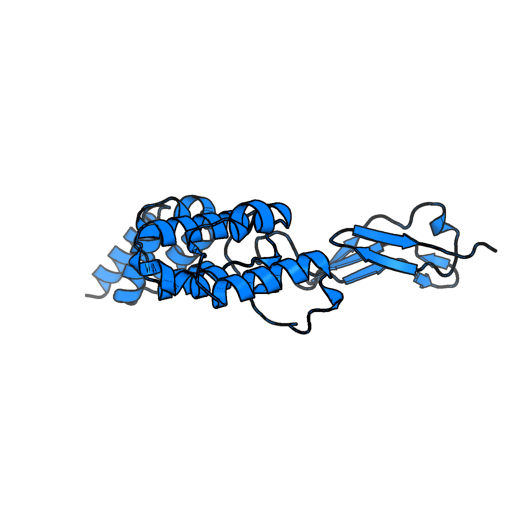1.00 83.06 98 PRO A O 1
ATOM 812 N N . HIS A 1 99 ? 0.841 -2.698 19.267 1.00 84.56 99 HIS A N 1
ATOM 813 C CA . HIS A 1 99 ? 0.449 -3.317 18.003 1.00 84.56 99 HIS A CA 1
ATOM 814 C C . HIS A 1 99 ? 0.992 -2.576 16.773 1.00 84.56 99 HIS A C 1
ATOM 816 O O . HIS A 1 99 ? 0.793 -3.052 15.652 1.00 84.56 99 HIS A O 1
ATOM 822 N N . ALA A 1 100 ? 1.711 -1.461 16.956 1.00 84.56 100 ALA A N 1
ATOM 823 C CA . ALA A 1 100 ? 2.274 -0.665 15.868 1.00 84.56 100 ALA A CA 1
ATOM 824 C C . ALA A 1 100 ? 3.160 -1.498 14.935 1.00 84.56 100 ALA A C 1
ATOM 826 O O . ALA A 1 100 ? 3.008 -1.406 13.718 1.00 84.56 100 ALA A O 1
ATOM 827 N N . ALA A 1 101 ? 4.006 -2.381 15.477 1.00 83.94 101 ALA A N 1
ATOM 828 C CA . ALA A 1 101 ? 4.846 -3.268 14.673 1.00 83.94 101 ALA A CA 1
ATOM 829 C C . ALA A 1 101 ? 4.032 -4.177 13.738 1.00 83.94 101 ALA A C 1
ATOM 831 O O . ALA A 1 101 ? 4.396 -4.367 12.579 1.00 83.94 101 ALA A O 1
ATOM 832 N N . VAL A 1 102 ? 2.908 -4.723 14.211 1.00 86.50 102 VAL A N 1
ATOM 833 C CA . VAL A 1 102 ? 2.045 -5.599 13.402 1.00 86.50 102 VAL A CA 1
ATOM 834 C C . VAL A 1 102 ? 1.380 -4.803 12.284 1.00 86.50 102 VAL A C 1
ATOM 836 O O . VAL A 1 102 ? 1.377 -5.246 11.138 1.00 86.50 102 VAL A O 1
ATOM 839 N N . VAL A 1 103 ? 0.858 -3.617 12.601 1.00 87.31 103 VAL A N 1
ATOM 840 C CA . VAL A 1 103 ? 0.197 -2.748 11.620 1.00 87.31 103 VAL A CA 1
ATOM 841 C C . VAL A 1 103 ? 1.195 -2.250 10.571 1.00 87.31 103 VAL A C 1
ATOM 843 O O . VAL A 1 103 ? 0.908 -2.323 9.378 1.00 87.31 103 VAL A O 1
ATOM 846 N N . LEU A 1 104 ? 2.392 -1.822 10.983 1.00 84.94 104 LEU A N 1
ATOM 847 C CA . LEU A 1 104 ? 3.437 -1.357 10.068 1.00 84.94 104 LEU A CA 1
ATOM 848 C C . LEU A 1 104 ? 3.943 -2.456 9.136 1.00 84.94 104 LEU A C 1
ATOM 850 O O . LEU A 1 104 ? 4.265 -2.157 7.993 1.00 84.94 104 LEU A O 1
ATOM 854 N N . ARG A 1 105 ? 3.956 -3.726 9.561 1.00 83.75 105 ARG A N 1
ATOM 855 C CA . ARG A 1 105 ? 4.276 -4.851 8.660 1.00 83.75 105 ARG A CA 1
ATOM 856 C C . ARG A 1 105 ? 3.244 -5.050 7.552 1.00 83.75 105 ARG A C 1
ATOM 858 O O . ARG A 1 105 ? 3.596 -5.582 6.501 1.00 83.75 105 ARG A O 1
ATOM 865 N N . CYS A 1 106 ? 1.990 -4.657 7.776 1.00 83.38 106 CYS A N 1
ATOM 866 C CA . CYS A 1 106 ? 0.952 -4.689 6.744 1.00 83.38 106 CYS A CA 1
ATOM 867 C C . CYS A 1 106 ? 1.104 -3.535 5.734 1.00 83.38 106 CYS A C 1
ATOM 869 O O . CYS A 1 106 ? 0.598 -3.626 4.612 1.00 83.38 106 CYS A O 1
ATOM 871 N N . VAL A 1 107 ? 1.796 -2.456 6.114 1.00 84.94 107 VAL A N 1
ATOM 872 C CA . VAL A 1 107 ? 2.137 -1.343 5.221 1.00 84.94 107 VAL A CA 1
ATOM 873 C C . VAL A 1 107 ? 3.373 -1.724 4.411 1.00 84.94 107 VAL A C 1
ATOM 875 O O . VAL A 1 107 ? 4.394 -2.139 4.959 1.00 84.94 107 VAL A O 1
ATOM 878 N N . ARG A 1 108 ? 3.317 -1.580 3.083 1.00 83.19 108 ARG A N 1
ATOM 879 C CA . ARG A 1 108 ? 4.446 -1.959 2.223 1.00 83.19 108 ARG A CA 1
ATOM 880 C C . ARG A 1 108 ? 5.478 -0.833 2.167 1.00 83.19 108 ARG A C 1
ATOM 882 O O . ARG A 1 108 ? 5.609 -0.150 1.155 1.00 83.19 108 ARG A O 1
ATOM 889 N N . LEU A 1 109 ? 6.214 -0.642 3.264 1.00 78.69 109 LEU A N 1
ATOM 890 C CA . LEU A 1 109 ? 7.183 0.453 3.440 1.00 78.69 109 LEU A CA 1
ATOM 891 C C . LEU A 1 109 ? 8.250 0.520 2.333 1.00 78.69 109 LEU A C 1
ATOM 893 O O . LEU A 1 109 ? 8.728 1.602 2.026 1.00 78.69 109 LEU A O 1
ATOM 897 N N . PHE A 1 110 ? 8.550 -0.601 1.672 1.00 74.69 110 PHE A N 1
ATOM 898 C CA . PHE A 1 110 ? 9.443 -0.680 0.507 1.00 74.69 110 PHE A CA 1
ATOM 899 C C . PHE A 1 110 ? 8.991 0.158 -0.705 1.00 74.69 110 PHE A C 1
ATOM 901 O O . PHE A 1 110 ? 9.809 0.496 -1.560 1.00 74.69 110 PHE A O 1
ATOM 908 N N . PHE A 1 111 ? 7.698 0.487 -0.794 1.00 74.50 111 PHE A N 1
ATOM 909 C CA . PHE A 1 111 ? 7.111 1.298 -1.869 1.00 74.50 111 PHE A CA 1
ATOM 910 C C . PHE A 1 111 ? 6.733 2.714 -1.411 1.00 74.50 111 PHE A C 1
ATOM 912 O O . PHE A 1 111 ? 6.109 3.463 -2.164 1.00 74.50 111 PHE A O 1
ATOM 919 N N . VAL A 1 112 ? 7.092 3.089 -0.183 1.00 81.81 112 VAL A N 1
ATOM 920 C CA . VAL A 1 112 ? 6.991 4.469 0.304 1.00 81.81 112 VAL A CA 1
ATOM 921 C C . VAL A 1 112 ? 8.197 5.260 -0.209 1.00 81.81 112 VAL A C 1
ATOM 923 O O . VAL A 1 112 ? 9.257 4.696 -0.478 1.00 81.81 112 VAL A O 1
ATOM 926 N N . SER A 1 113 ? 8.061 6.574 -0.399 1.00 78.81 113 SER A N 1
ATOM 927 C CA . SER A 1 113 ? 9.202 7.383 -0.827 1.00 78.81 113 SER A CA 1
ATOM 928 C C . SER A 1 113 ? 10.295 7.418 0.253 1.00 78.81 113 SER A C 1
ATOM 930 O O . SER A 1 113 ? 10.018 7.573 1.443 1.00 78.81 113 SER A O 1
ATOM 932 N N . SER A 1 114 ? 11.567 7.320 -0.151 1.00 76.88 114 SER A N 1
ATOM 933 C CA . SER A 1 114 ? 12.703 7.314 0.791 1.00 76.88 114 SER A CA 1
ATOM 934 C C . SER A 1 114 ? 12.749 8.579 1.655 1.00 76.88 114 SER A C 1
ATOM 936 O O . SER A 1 114 ? 13.113 8.523 2.828 1.00 76.88 114 SER A O 1
ATOM 938 N N . ARG A 1 115 ? 12.321 9.715 1.087 1.00 80.19 115 ARG A N 1
ATOM 939 C CA . ARG A 1 115 ? 12.169 10.982 1.809 1.00 80.19 115 ARG A CA 1
ATOM 940 C C . ARG A 1 115 ? 11.131 10.866 2.923 1.00 80.19 115 ARG A C 1
ATOM 942 O O . ARG A 1 115 ? 11.430 11.225 4.055 1.00 80.19 115 ARG A O 1
ATOM 949 N N . PHE A 1 116 ? 9.947 10.333 2.626 1.00 81.81 116 PHE A N 1
ATOM 950 C CA . PHE A 1 116 ? 8.885 10.165 3.616 1.00 81.81 116 PHE A CA 1
ATOM 951 C C . PHE A 1 116 ? 9.291 9.189 4.730 1.00 81.81 116 PHE A C 1
ATOM 953 O O . PHE A 1 116 ? 9.054 9.456 5.908 1.00 81.81 116 PHE A O 1
ATOM 960 N N . LEU A 1 117 ? 9.980 8.097 4.391 1.00 82.00 117 LEU A N 1
ATOM 961 C CA . LEU A 1 117 ? 10.479 7.133 5.376 1.00 82.00 117 LEU A CA 1
ATOM 962 C C . LEU A 1 117 ? 11.453 7.781 6.384 1.00 82.00 117 LEU A C 1
ATOM 964 O O . LEU A 1 117 ? 11.367 7.540 7.591 1.00 82.00 117 LEU A O 1
ATOM 968 N N . PHE A 1 118 ? 12.359 8.638 5.910 1.00 77.31 118 PHE A N 1
ATOM 969 C CA . PHE A 1 118 ? 13.349 9.296 6.767 1.00 77.31 118 PHE A CA 1
ATOM 970 C C . PHE A 1 118 ? 12.786 10.516 7.515 1.00 77.31 118 PHE A C 1
ATOM 972 O O . PHE A 1 118 ? 13.077 10.717 8.692 1.00 77.31 118 PHE A O 1
ATOM 979 N N . GLU A 1 119 ? 11.974 11.342 6.852 1.00 79.31 119 GLU A N 1
ATOM 980 C CA . GLU A 1 119 ? 11.466 12.589 7.433 1.00 79.31 119 GLU A CA 1
ATOM 981 C C . GLU A 1 119 ? 10.237 12.383 8.320 1.00 79.31 119 GLU A C 1
ATOM 983 O O . GLU A 1 119 ? 10.118 13.071 9.332 1.00 79.31 119 GLU A O 1
ATOM 988 N N . VAL A 1 120 ? 9.344 11.456 7.962 1.00 80.75 120 VAL A N 1
ATOM 989 C CA . VAL A 1 120 ? 8.056 11.261 8.644 1.00 80.75 120 VAL A CA 1
ATOM 990 C C . VAL A 1 120 ? 8.089 10.019 9.520 1.00 80.75 120 VAL A C 1
ATOM 992 O O . VAL A 1 120 ? 7.853 10.130 10.719 1.00 80.75 120 VAL A O 1
ATOM 995 N N . VAL A 1 121 ? 8.406 8.851 8.950 1.00 79.88 121 VAL A N 1
ATOM 996 C CA . VAL A 1 121 ? 8.292 7.562 9.660 1.00 79.88 121 VAL A CA 1
ATOM 997 C C . VAL A 1 121 ? 9.335 7.438 10.766 1.00 79.88 121 VAL A C 1
ATOM 999 O O . VAL A 1 121 ? 9.008 7.070 11.889 1.00 79.88 121 VAL A O 1
ATOM 1002 N N . SER A 1 122 ? 10.585 7.805 10.477 1.00 73.88 122 SER A N 1
ATOM 1003 C CA . SER A 1 122 ? 11.689 7.694 11.441 1.00 73.88 122 SER A CA 1
ATOM 1004 C C . SER A 1 122 ? 11.586 8.687 12.605 1.00 73.88 122 SER A C 1
ATOM 1006 O O . SER A 1 122 ? 12.199 8.461 13.642 1.00 73.88 122 SER A O 1
ATOM 1008 N N . LYS A 1 123 ? 10.823 9.778 12.444 1.00 77.12 123 LYS A N 1
ATOM 1009 C CA . LYS A 1 123 ? 10.634 10.825 13.463 1.00 77.12 123 LYS A CA 1
ATOM 1010 C C . LYS A 1 123 ? 9.333 10.682 14.253 1.00 77.12 123 LYS A C 1
ATOM 1012 O O . LYS A 1 123 ? 9.007 11.573 15.032 1.00 77.12 123 LYS A O 1
ATOM 1017 N N . GLN A 1 124 ? 8.563 9.614 14.037 1.00 81.19 124 GLN A N 1
ATOM 1018 C CA . GLN A 1 124 ? 7.318 9.435 14.773 1.00 81.19 124 GLN A CA 1
ATOM 1019 C C . GLN A 1 124 ? 7.585 9.058 16.237 1.00 81.19 124 GLN A C 1
ATOM 1021 O O . GLN A 1 124 ? 8.138 7.984 16.491 1.00 81.19 124 GLN A O 1
ATOM 1026 N N . PRO A 1 125 ? 7.095 9.853 17.206 1.00 78.12 125 PRO A N 1
ATOM 1027 C CA . PRO A 1 125 ? 7.271 9.564 18.630 1.00 78.12 125 PRO A CA 1
ATOM 1028 C C . PRO A 1 125 ? 6.510 8.303 19.067 1.00 78.12 125 PRO A C 1
ATOM 1030 O O . PRO A 1 125 ? 6.820 7.700 20.087 1.00 78.12 125 PRO A O 1
ATOM 1033 N N . LEU A 1 126 ? 5.516 7.862 18.286 1.00 74.62 126 LEU A N 1
ATOM 1034 C CA . LEU A 1 126 ? 4.776 6.623 18.541 1.00 74.62 126 LEU A CA 1
ATOM 1035 C C . LEU A 1 126 ? 5.626 5.356 18.426 1.00 74.62 126 LEU A C 1
ATOM 1037 O O . LEU A 1 126 ? 5.231 4.321 18.960 1.00 74.62 126 LEU A O 1
ATOM 1041 N N . PHE A 1 127 ? 6.753 5.429 17.722 1.00 76.94 127 PHE A N 1
ATOM 1042 C CA . PHE A 1 127 ? 7.634 4.288 17.488 1.00 76.94 127 PHE A CA 1
ATOM 1043 C C . PHE A 1 127 ? 8.870 4.303 18.389 1.00 76.94 127 PHE A C 1
ATOM 1045 O O . PHE A 1 127 ? 9.625 3.331 18.395 1.00 76.94 127 PHE A O 1
ATOM 1052 N N . GLU A 1 128 ? 9.062 5.373 19.169 1.00 68.00 128 GLU A N 1
ATOM 1053 C CA . GLU A 1 128 ? 10.154 5.474 20.131 1.00 68.00 128 GLU A CA 1
ATOM 1054 C C . GLU A 1 128 ? 10.012 4.380 21.196 1.00 68.00 128 GLU A C 1
ATOM 1056 O O . GLU A 1 128 ? 9.083 4.374 22.005 1.00 68.00 128 GLU A O 1
ATOM 1061 N N . GLY A 1 129 ? 10.947 3.426 21.174 1.00 71.44 129 GLY A N 1
ATOM 1062 C CA . GLY A 1 129 ? 11.030 2.346 22.157 1.00 71.44 129 GLY A CA 1
ATOM 1063 C C . GLY A 1 129 ? 10.526 0.977 21.695 1.00 71.44 129 GLY A C 1
ATOM 1064 O O . GLY A 1 129 ? 10.646 0.036 22.477 1.00 71.44 129 GLY A O 1
ATOM 1065 N N . ASP A 1 130 ? 10.030 0.817 20.458 1.00 80.44 130 ASP A N 1
ATOM 1066 C CA . ASP A 1 130 ? 9.689 -0.505 19.898 1.00 80.44 130 ASP A CA 1
ATOM 1067 C C . ASP A 1 130 ? 10.813 -1.037 18.976 1.00 80.44 130 ASP A C 1
ATOM 1069 O O . ASP A 1 130 ? 10.968 -0.579 17.834 1.00 80.44 130 ASP A O 1
ATOM 1073 N N . PRO A 1 131 ? 11.595 -2.048 19.413 1.00 82.19 131 PRO A N 1
ATOM 1074 C CA . PRO A 1 131 ? 12.682 -2.610 18.613 1.00 82.19 131 PRO A CA 1
ATOM 1075 C C . PRO A 1 131 ? 12.209 -3.249 17.301 1.00 82.19 131 PRO A C 1
ATOM 1077 O O . PRO A 1 131 ? 12.963 -3.283 16.325 1.00 82.19 131 PRO A O 1
ATOM 1080 N N . GLN A 1 132 ? 10.979 -3.775 17.258 1.00 82.69 132 GLN A N 1
ATOM 1081 C CA . GLN A 1 132 ? 10.435 -4.413 16.059 1.00 82.69 132 GLN A CA 1
ATOM 1082 C C . GLN A 1 132 ? 10.141 -3.374 14.982 1.00 82.69 132 GLN A C 1
ATOM 1084 O O . GLN A 1 132 ? 10.482 -3.589 13.818 1.00 82.69 132 GLN A O 1
ATOM 1089 N N . VAL A 1 133 ? 9.581 -2.225 15.367 1.00 82.88 133 VAL A N 1
ATOM 1090 C CA . VAL A 1 133 ? 9.334 -1.117 14.437 1.00 82.88 133 VAL A CA 1
ATOM 1091 C C . VAL A 1 133 ? 10.646 -0.594 13.857 1.00 82.88 133 VAL A C 1
ATOM 1093 O O . VAL A 1 133 ? 10.774 -0.478 12.636 1.00 82.88 133 VAL A O 1
ATOM 1096 N N . HIS A 1 134 ? 11.659 -0.375 14.700 1.00 81.56 134 HIS A N 1
ATOM 1097 C CA . HIS A 1 134 ? 12.981 0.056 14.235 1.00 81.56 134 HIS A CA 1
ATOM 1098 C C . HIS A 1 134 ? 13.625 -0.940 13.267 1.00 81.56 134 HIS A C 1
ATOM 1100 O O . HIS A 1 134 ? 14.239 -0.525 12.281 1.00 81.56 134 HIS A O 1
ATOM 1106 N N . LYS A 1 135 ? 13.460 -2.248 13.501 1.00 83.50 135 LYS A N 1
ATOM 1107 C CA . LYS A 1 135 ? 13.951 -3.280 12.582 1.00 83.50 135 LYS A CA 1
ATOM 1108 C C . LYS A 1 135 ? 13.286 -3.171 11.207 1.00 83.50 135 LYS A C 1
ATOM 1110 O O . LYS A 1 135 ? 13.992 -3.163 10.203 1.00 83.50 135 LYS A O 1
ATOM 1115 N N . ILE A 1 136 ? 11.963 -3.019 11.164 1.00 81.81 136 ILE A N 1
ATOM 1116 C CA . ILE A 1 136 ? 11.199 -2.889 9.913 1.00 81.81 136 ILE A CA 1
ATOM 1117 C C . ILE A 1 136 ? 11.621 -1.628 9.141 1.00 81.81 136 ILE A C 1
ATOM 1119 O O . ILE A 1 136 ? 11.869 -1.691 7.937 1.00 81.81 136 ILE A O 1
ATOM 1123 N N . ILE A 1 137 ? 11.749 -0.487 9.828 1.00 81.94 137 ILE A N 1
ATOM 1124 C CA . ILE A 1 137 ? 12.193 0.770 9.205 1.00 81.94 137 ILE A CA 1
ATOM 1125 C C . ILE A 1 137 ? 13.625 0.622 8.679 1.00 81.94 137 ILE A C 1
ATOM 1127 O O . ILE A 1 137 ? 13.908 1.030 7.556 1.00 81.94 137 ILE A O 1
ATOM 1131 N N . SER A 1 138 ? 14.524 -0.004 9.446 1.00 81.00 138 SER A N 1
ATOM 1132 C CA . SER A 1 138 ? 15.903 -0.258 9.015 1.00 81.00 138 SER A CA 1
ATOM 1133 C C . SER A 1 138 ? 15.964 -1.138 7.763 1.00 81.00 138 SER A C 1
ATOM 1135 O O . SER A 1 138 ? 16.743 -0.851 6.855 1.00 81.00 138 SER A O 1
ATOM 1137 N N . GLU A 1 139 ? 15.133 -2.179 7.679 1.00 80.25 139 GLU A N 1
ATOM 1138 C CA . GLU A 1 139 ? 15.021 -3.038 6.494 1.00 80.25 139 GLU A CA 1
ATOM 1139 C C . GLU A 1 139 ? 14.529 -2.256 5.267 1.00 80.25 139 GLU A C 1
ATOM 1141 O O . GLU A 1 139 ? 15.132 -2.359 4.195 1.00 80.25 139 GLU A O 1
ATOM 1146 N N . ALA A 1 140 ? 13.508 -1.409 5.427 1.00 78.19 140 ALA A N 1
ATOM 1147 C CA . ALA A 1 140 ? 13.029 -0.535 4.357 1.00 78.19 140 ALA A CA 1
ATOM 1148 C C . ALA A 1 140 ? 14.093 0.499 3.932 1.00 78.19 140 ALA A C 1
ATOM 1150 O O . ALA A 1 140 ? 14.331 0.695 2.742 1.00 78.19 140 ALA A O 1
ATOM 1151 N N . CYS A 1 141 ? 14.815 1.111 4.876 1.00 77.94 141 CYS A N 1
ATOM 1152 C CA . CYS A 1 141 ? 15.919 2.028 4.574 1.00 77.94 141 CYS A CA 1
ATOM 1153 C C . CYS A 1 141 ? 17.039 1.334 3.787 1.00 77.94 141 CYS A C 1
ATOM 1155 O O . CYS A 1 141 ? 17.525 1.880 2.796 1.00 77.94 141 CYS A O 1
ATOM 1157 N N . LYS A 1 142 ? 17.420 0.113 4.186 1.00 75.50 142 LYS A N 1
ATOM 1158 C CA . LYS A 1 142 ? 18.414 -0.697 3.464 1.00 75.50 142 LYS A CA 1
ATOM 1159 C C . LYS A 1 142 ? 17.961 -1.009 2.043 1.00 75.50 142 LYS A C 1
ATOM 1161 O O . LYS A 1 142 ? 18.774 -0.916 1.133 1.00 75.50 142 LYS A O 1
ATOM 1166 N N . TYR 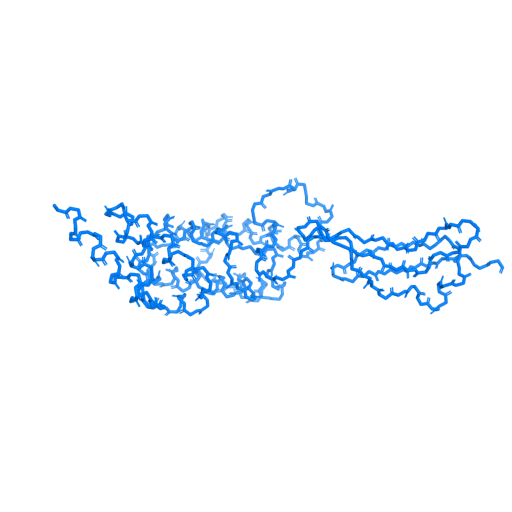A 1 143 ? 16.678 -1.304 1.838 1.00 73.88 143 TYR A N 1
ATOM 1167 C CA . TYR A 1 143 ? 16.120 -1.501 0.498 1.00 73.88 143 TYR A CA 1
ATOM 1168 C C . TYR A 1 143 ? 16.295 -0.275 -0.397 1.00 73.88 143 TYR A C 1
ATOM 1170 O O . TYR A 1 143 ? 16.747 -0.390 -1.534 1.00 73.88 143 TYR A O 1
ATOM 1178 N N . HIS A 1 144 ? 15.970 0.911 0.120 1.00 72.75 144 HIS A N 1
ATOM 1179 C CA . HIS A 1 144 ? 16.116 2.148 -0.642 1.00 72.75 144 HIS A CA 1
ATOM 1180 C C . HIS A 1 144 ? 17.581 2.523 -0.905 1.00 72.75 144 HIS A C 1
ATOM 1182 O O . HIS A 1 144 ? 17.856 3.162 -1.918 1.00 72.75 144 HIS A O 1
ATOM 1188 N N . ALA A 1 145 ? 18.503 2.130 -0.021 1.00 71.69 145 ALA A N 1
ATOM 1189 C CA . ALA A 1 145 ? 19.930 2.416 -0.154 1.00 71.69 145 ALA A CA 1
ATOM 1190 C C . ALA A 1 145 ? 20.672 1.439 -1.085 1.00 71.69 145 ALA A C 1
ATOM 1192 O O . ALA A 1 145 ? 21.509 1.875 -1.870 1.00 71.69 145 ALA A O 1
ATOM 1193 N N . LEU A 1 146 ? 20.381 0.136 -1.000 1.00 66.12 146 LEU A N 1
ATOM 1194 C CA . LEU A 1 146 ? 21.119 -0.933 -1.695 1.00 66.12 146 LEU A CA 1
ATOM 1195 C C . LEU A 1 146 ? 20.416 -1.428 -2.974 1.00 66.12 146 LEU A C 1
ATOM 1197 O O . LEU A 1 146 ? 21.018 -2.123 -3.789 1.00 66.12 146 LEU A O 1
ATOM 1201 N N . GLY A 1 147 ? 19.154 -1.044 -3.186 1.00 58.25 147 GLY A N 1
ATOM 1202 C CA . GLY A 1 147 ? 18.346 -1.502 -4.314 1.00 58.25 147 GLY A CA 1
ATOM 1203 C C . GLY A 1 147 ? 17.788 -2.919 -4.126 1.00 58.25 147 GLY A C 1
ATOM 1204 O O . GLY A 1 147 ? 18.166 -3.664 -3.223 1.00 58.25 147 GLY A O 1
ATOM 1205 N N . SER A 1 148 ? 16.859 -3.308 -5.003 1.00 55.81 148 SER A N 1
ATOM 1206 C CA . SER A 1 148 ? 16.141 -4.594 -4.952 1.00 55.81 148 SER A CA 1
ATOM 1207 C C . SER A 1 148 ? 17.032 -5.831 -5.145 1.00 55.81 148 SER A C 1
ATOM 1209 O O . SER A 1 148 ? 16.592 -6.948 -4.880 1.00 55.81 148 SER A O 1
ATOM 1211 N N . HIS A 1 149 ? 18.279 -5.646 -5.586 1.00 52.44 149 HIS A N 1
ATOM 1212 C CA . HIS A 1 149 ? 19.150 -6.710 -6.088 1.00 52.44 149 HIS A CA 1
ATOM 1213 C C . HIS A 1 149 ? 19.806 -7.575 -4.992 1.00 52.44 149 HIS A C 1
ATOM 1215 O O . HIS A 1 149 ? 20.232 -8.692 -5.279 1.00 52.44 149 HIS A O 1
ATOM 1221 N N . GLU A 1 150 ? 19.867 -7.100 -3.742 1.00 46.81 150 GLU A N 1
ATOM 1222 C CA . GLU A 1 150 ? 20.478 -7.842 -2.620 1.00 46.81 150 GLU A CA 1
ATOM 1223 C C . GLU A 1 150 ? 19.463 -8.52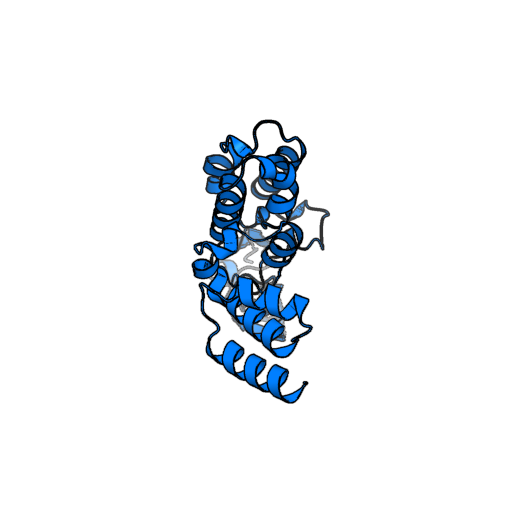3 -1.686 1.00 46.81 150 GLU A C 1
ATOM 1225 O O . GLU A 1 150 ? 19.832 -9.290 -0.789 1.00 46.81 150 GLU A O 1
ATOM 1230 N N . MET A 1 151 ? 18.165 -8.286 -1.877 1.00 50.81 151 MET A N 1
ATOM 1231 C CA . MET A 1 151 ? 17.147 -8.802 -0.966 1.00 50.81 151 MET A CA 1
ATOM 1232 C C . MET A 1 151 ? 16.809 -10.259 -1.286 1.00 50.81 151 MET A C 1
ATOM 1234 O O . MET A 1 151 ? 15.994 -10.563 -2.151 1.00 50.81 151 MET A O 1
ATOM 1238 N N . LYS A 1 152 ? 17.359 -11.184 -0.492 1.00 49.94 152 LYS A N 1
ATOM 1239 C CA . LYS A 1 152 ? 17.030 -12.628 -0.484 1.00 49.94 152 LYS A CA 1
ATOM 1240 C C . LYS A 1 152 ? 15.586 -12.946 -0.034 1.00 49.94 152 LYS A C 1
ATOM 1242 O O . LYS A 1 152 ? 15.294 -14.066 0.375 1.00 49.94 152 LYS A O 1
ATOM 1247 N N . HIS A 1 153 ? 14.675 -11.975 -0.050 1.00 50.75 153 HIS A N 1
ATOM 1248 C CA . HIS A 1 153 ? 13.292 -12.090 0.432 1.00 50.75 153 HIS A CA 1
ATOM 1249 C C . HIS A 1 153 ? 12.276 -12.227 -0.706 1.00 50.75 153 HIS A C 1
ATOM 1251 O O . HIS A 1 153 ? 11.138 -11.773 -0.589 1.00 50.75 153 HIS A O 1
ATOM 1257 N N . GLY A 1 154 ? 12.675 -12.889 -1.795 1.00 45.88 154 GLY A N 1
ATOM 1258 C CA . GLY A 1 154 ? 11.828 -13.176 -2.950 1.00 45.88 154 GLY A CA 1
ATOM 1259 C C . GLY A 1 154 ? 10.663 -14.105 -2.606 1.00 45.88 154 GLY A C 1
ATOM 1260 O O . GLY A 1 154 ? 10.750 -15.301 -2.850 1.00 45.88 154 GLY A O 1
ATOM 1261 N N . ASN A 1 155 ? 9.613 -13.555 -1.983 1.00 53.94 155 ASN A N 1
ATOM 1262 C CA . ASN A 1 155 ? 8.194 -13.939 -2.082 1.00 53.94 155 ASN A CA 1
ATOM 1263 C C . ASN A 1 155 ? 7.297 -13.350 -0.978 1.00 53.94 155 ASN A C 1
ATOM 1265 O O . ASN A 1 155 ? 6.120 -13.704 -0.909 1.00 53.94 155 ASN A O 1
ATOM 1269 N N . GLN A 1 156 ? 7.786 -12.455 -0.118 1.00 60.66 156 GLN A N 1
ATOM 1270 C CA . GLN A 1 156 ? 6.947 -11.943 0.967 1.00 60.66 156 GLN A CA 1
ATOM 1271 C C . GLN A 1 156 ? 5.900 -10.923 0.464 1.00 60.66 156 GLN A C 1
ATOM 1273 O O . GLN A 1 156 ? 6.235 -10.069 -0.362 1.00 60.66 156 GLN A O 1
ATOM 1278 N N . PRO A 1 157 ? 4.653 -10.926 0.980 1.00 59.28 157 PRO A N 1
ATOM 1279 C CA . PRO A 1 157 ? 3.575 -10.032 0.527 1.00 59.28 157 PRO A CA 1
ATOM 1280 C C . PRO A 1 157 ? 3.900 -8.532 0.580 1.00 59.28 157 PRO A C 1
ATOM 1282 O O . PRO A 1 157 ? 3.343 -7.757 -0.197 1.00 59.28 157 PRO A O 1
ATOM 1285 N N . HIS A 1 158 ? 4.799 -8.119 1.479 1.00 64.88 158 HIS A N 1
ATOM 1286 C CA . HIS A 1 158 ? 5.237 -6.730 1.646 1.00 64.88 158 HIS A CA 1
ATOM 1287 C C . HIS A 1 158 ? 6.328 -6.297 0.651 1.00 64.88 158 HIS A C 1
ATOM 1289 O O . HIS A 1 158 ? 6.581 -5.104 0.520 1.00 64.88 158 HIS A O 1
ATOM 1295 N N . THR A 1 159 ? 6.953 -7.246 -0.056 1.00 62.53 159 THR A N 1
ATOM 1296 C CA . THR A 1 159 ? 7.978 -6.985 -1.090 1.00 62.53 159 THR A CA 1
ATOM 1297 C C . THR A 1 159 ? 7.395 -6.831 -2.494 1.00 62.53 159 THR A C 1
ATOM 1299 O O . THR A 1 159 ? 8.103 -6.424 -3.406 1.00 62.53 159 THR A O 1
ATOM 1302 N N . LYS A 1 160 ? 6.100 -7.127 -2.676 1.00 65.19 160 LYS A N 1
ATOM 1303 C CA . LYS A 1 160 ? 5.395 -6.995 -3.958 1.00 65.19 160 LYS A CA 1
ATOM 1304 C C . LYS A 1 160 ? 4.503 -5.753 -3.955 1.00 65.19 160 LYS A C 1
ATOM 1306 O O . LYS A 1 160 ? 3.846 -5.513 -2.942 1.00 65.19 160 LYS A O 1
ATOM 1311 N N . PRO A 1 161 ? 4.422 -4.991 -5.058 1.00 65.25 161 PRO A N 1
ATOM 1312 C CA . PRO A 1 161 ? 3.517 -3.849 -5.140 1.00 65.25 161 PRO A CA 1
ATOM 1313 C C . PRO A 1 161 ? 2.046 -4.289 -4.998 1.00 65.25 161 PRO A C 1
ATOM 1315 O O . PRO A 1 161 ? 1.697 -5.444 -5.259 1.00 65.25 161 PRO A O 1
ATOM 1318 N N . ARG A 1 162 ? 1.157 -3.373 -4.574 1.00 71.62 162 ARG A N 1
ATOM 1319 C CA . ARG A 1 162 ? -0.303 -3.623 -4.601 1.00 71.62 162 ARG A CA 1
ATOM 1320 C C . ARG A 1 162 ? -0.725 -3.897 -6.044 1.00 71.62 162 ARG A C 1
ATOM 1322 O O . ARG A 1 162 ? -0.250 -3.215 -6.943 1.00 71.62 162 ARG A O 1
ATOM 1329 N N . ALA A 1 163 ? -1.709 -4.769 -6.266 1.00 66.00 163 ALA A N 1
ATOM 1330 C CA . ALA A 1 163 ? -2.224 -5.017 -7.620 1.00 66.00 163 ALA A CA 1
ATOM 1331 C C . ALA A 1 163 ? -2.752 -3.735 -8.300 1.00 66.00 163 ALA A C 1
ATOM 1333 O O . ALA A 1 163 ? -2.753 -3.616 -9.521 1.00 66.00 163 ALA A O 1
ATOM 1334 N N . ALA A 1 164 ? -3.192 -2.767 -7.497 1.00 60.22 164 ALA A N 1
ATOM 1335 C CA . ALA A 1 164 ? -3.767 -1.511 -7.948 1.00 60.22 164 ALA A CA 1
ATOM 1336 C C . ALA A 1 164 ? -2.806 -0.308 -7.893 1.00 60.22 164 ALA A C 1
ATOM 1338 O O . ALA A 1 164 ? -3.240 0.804 -8.185 1.00 60.22 164 ALA A O 1
ATOM 1339 N N . SER A 1 165 ? -1.524 -0.496 -7.550 1.00 62.09 165 SER A N 1
ATOM 1340 C CA . SER A 1 165 ? -0.541 0.603 -7.567 1.00 62.09 165 SER A CA 1
ATOM 1341 C C . SER A 1 165 ? -0.156 1.040 -8.985 1.00 62.09 165 SER A C 1
ATOM 1343 O O . SER A 1 165 ? 0.531 2.043 -9.153 1.00 62.09 165 SER A O 1
ATOM 1345 N N . GLY A 1 166 ? -0.558 0.275 -10.008 1.00 64.50 166 GLY A N 1
ATOM 1346 C CA . GLY A 1 166 ? -0.131 0.479 -11.393 1.00 64.50 166 GLY A CA 1
ATOM 1347 C C . GLY A 1 166 ? 1.309 0.033 -11.666 1.00 64.50 166 GLY A C 1
ATOM 1348 O O . GLY A 1 166 ? 1.775 0.174 -12.791 1.00 64.50 166 GLY A O 1
ATOM 1349 N N . ILE A 1 167 ? 2.000 -0.524 -10.666 1.00 69.06 167 ILE A N 1
ATOM 1350 C CA . ILE A 1 167 ? 3.362 -1.050 -10.785 1.00 69.06 167 ILE A CA 1
ATOM 1351 C C . ILE A 1 167 ? 3.267 -2.562 -10.998 1.00 69.06 167 ILE A C 1
ATOM 1353 O O . ILE A 1 167 ? 2.684 -3.269 -10.177 1.00 69.06 167 ILE A O 1
ATOM 1357 N N . SER A 1 168 ? 3.861 -3.058 -12.081 1.00 72.75 168 SER A N 1
ATOM 1358 C CA . SER A 1 168 ? 4.003 -4.491 -12.347 1.00 72.75 168 SER A CA 1
ATOM 1359 C C . SER A 1 168 ? 5.465 -4.820 -12.579 1.00 72.75 168 SER A C 1
ATOM 1361 O O . SER A 1 168 ? 6.170 -4.075 -13.255 1.00 72.75 168 SER A O 1
ATOM 1363 N N . GLU A 1 169 ? 5.898 -5.972 -12.078 1.00 77.31 169 GLU A N 1
ATOM 1364 C CA . GLU A 1 169 ? 7.113 -6.600 -12.587 1.00 77.31 169 GLU A CA 1
ATOM 1365 C C . GLU A 1 169 ? 6.861 -7.015 -14.039 1.00 77.31 169 GLU A C 1
ATOM 1367 O O . GLU A 1 169 ? 5.797 -7.556 -14.369 1.00 77.31 169 GLU A O 1
ATOM 1372 N N . VAL A 1 170 ? 7.817 -6.703 -14.905 1.00 85.94 170 VAL A N 1
ATOM 1373 C CA . VAL A 1 170 ? 7.765 -6.961 -16.344 1.00 85.94 170 VAL A CA 1
ATOM 1374 C C . VAL A 1 170 ? 9.116 -7.488 -16.808 1.00 85.94 170 VAL A C 1
ATOM 1376 O O . VAL A 1 170 ? 10.144 -7.203 -16.195 1.00 85.94 170 VAL A O 1
ATOM 1379 N N . LEU A 1 171 ? 9.114 -8.257 -17.893 1.00 89.38 171 LEU A N 1
ATOM 1380 C CA . LEU A 1 171 ? 10.338 -8.662 -18.576 1.00 89.38 171 LEU A CA 1
ATOM 1381 C C . LEU A 1 171 ? 10.565 -7.701 -19.738 1.00 89.38 171 LEU A C 1
ATOM 1383 O O . LEU A 1 171 ? 9.694 -7.586 -20.595 1.00 89.38 171 LEU A O 1
ATOM 1387 N N . VAL A 1 172 ? 11.720 -7.040 -19.788 1.00 91.00 172 VAL A N 1
ATOM 1388 C CA . VAL A 1 172 ? 12.075 -6.185 -20.926 1.00 91.00 172 VAL A CA 1
ATOM 1389 C C . VAL A 1 172 ? 13.156 -6.849 -21.765 1.00 91.00 172 VAL A C 1
ATOM 1391 O O . VAL A 1 172 ? 14.190 -7.270 -21.249 1.00 91.00 172 VAL A O 1
ATOM 1394 N N . VAL A 1 173 ? 12.894 -6.939 -23.064 1.00 90.19 173 VAL A N 1
ATOM 1395 C CA . VAL A 1 173 ? 13.786 -7.466 -24.093 1.00 90.19 173 VAL A CA 1
ATOM 1396 C C . VAL A 1 173 ? 14.277 -6.286 -24.924 1.00 90.19 173 VAL A C 1
ATOM 1398 O O . VAL A 1 173 ? 13.474 -5.546 -25.486 1.00 90.19 173 VAL A O 1
ATOM 1401 N N . VAL A 1 174 ? 15.595 -6.090 -24.973 1.00 89.94 174 VAL A N 1
ATOM 1402 C CA . VAL A 1 174 ? 16.224 -4.935 -25.628 1.00 89.94 174 VAL A CA 1
ATOM 1403 C C . VAL A 1 174 ? 17.050 -5.402 -26.827 1.00 89.94 174 VAL A C 1
ATOM 1405 O O . VAL A 1 174 ? 18.172 -5.897 -26.679 1.00 89.94 174 VAL A O 1
ATOM 1408 N N . GLY A 1 175 ? 16.501 -5.205 -28.023 1.00 87.00 175 GLY A N 1
ATOM 1409 C CA . GLY A 1 175 ? 17.129 -5.516 -29.301 1.00 87.00 175 GLY A CA 1
ATOM 1410 C C . GLY A 1 175 ? 17.463 -6.994 -29.516 1.00 87.00 175 GLY A C 1
ATOM 1411 O O . GLY A 1 175 ? 16.766 -7.889 -29.045 1.00 87.00 175 GLY A O 1
ATOM 1412 N N . GLY A 1 176 ? 18.515 -7.258 -30.292 1.00 83.19 176 GLY A N 1
ATOM 1413 C CA . GLY A 1 176 ? 18.913 -8.606 -30.707 1.00 83.19 176 GLY A CA 1
ATOM 1414 C C . GLY A 1 176 ? 19.462 -8.641 -32.132 1.00 83.19 176 GLY A C 1
ATOM 1415 O O . GLY A 1 176 ? 19.645 -7.606 -32.776 1.00 83.19 176 GLY A O 1
ATOM 1416 N N . ILE A 1 177 ? 19.739 -9.841 -32.642 1.00 82.50 177 ILE A N 1
ATOM 1417 C CA . ILE A 1 177 ? 20.203 -10.050 -34.019 1.00 82.50 177 ILE A CA 1
ATOM 1418 C C . ILE A 1 177 ? 19.357 -11.150 -34.657 1.00 82.50 177 ILE A C 1
ATOM 1420 O O . ILE A 1 177 ? 19.265 -12.251 -34.122 1.00 82.50 177 ILE A O 1
ATOM 1424 N N . SER A 1 178 ? 18.771 -10.861 -35.820 1.00 84.38 178 SER A N 1
ATOM 1425 C CA . SER A 1 178 ? 18.035 -11.835 -36.634 1.00 84.38 178 SER A CA 1
ATOM 1426 C C . SER A 1 178 ? 18.444 -11.701 -38.097 1.00 84.38 178 SER A C 1
ATOM 1428 O O . SER A 1 178 ? 18.485 -10.594 -38.630 1.00 84.38 178 SER A O 1
ATOM 1430 N N . ASN A 1 179 ? 18.790 -12.814 -38.754 1.00 86.50 179 ASN A N 1
ATOM 1431 C CA . ASN A 1 179 ? 19.254 -12.841 -40.151 1.00 86.50 179 ASN A CA 1
ATOM 1432 C C . ASN A 1 179 ? 20.358 -11.810 -40.455 1.00 86.50 179 ASN A C 1
ATOM 1434 O O . ASN A 1 179 ? 20.329 -11.127 -41.479 1.00 86.50 179 ASN A O 1
ATOM 1438 N N . ASN A 1 180 ? 21.315 -11.668 -39.533 1.00 80.12 180 ASN A N 1
ATOM 1439 C CA . ASN A 1 180 ? 22.411 -10.697 -39.607 1.00 80.12 180 ASN A CA 1
ATOM 1440 C C . ASN A 1 180 ? 21.969 -9.214 -39.630 1.00 80.12 180 ASN A C 1
ATOM 1442 O O . ASN A 1 180 ? 22.767 -8.329 -39.935 1.00 80.12 180 ASN A O 1
ATOM 1446 N N . ARG A 1 181 ? 20.703 -8.926 -39.298 1.00 79.44 181 ARG A N 1
ATOM 1447 C CA . ARG A 1 181 ? 20.169 -7.577 -39.080 1.00 79.44 181 ARG A CA 1
ATOM 1448 C C . ARG A 1 181 ? 19.994 -7.322 -37.590 1.00 79.44 181 ARG A C 1
ATOM 1450 O O . ARG A 1 181 ? 19.578 -8.206 -36.841 1.00 79.44 181 ARG A O 1
ATOM 1457 N N . ARG A 1 182 ? 20.304 -6.097 -37.167 1.00 77.25 182 ARG A N 1
ATOM 1458 C CA . ARG A 1 182 ? 20.108 -5.656 -35.785 1.00 77.25 182 ARG A CA 1
ATOM 1459 C C . ARG A 1 182 ? 18.635 -5.365 -35.551 1.00 77.25 182 ARG A C 1
ATOM 1461 O O . ARG A 1 182 ? 17.993 -4.696 -36.359 1.00 77.25 182 ARG A O 1
ATOM 1468 N N . LEU A 1 183 ? 18.130 -5.873 -34.442 1.00 84.31 183 LEU A N 1
ATOM 1469 C CA . LEU A 1 183 ? 16.814 -5.548 -33.932 1.00 84.31 183 LEU A CA 1
ATOM 1470 C C . LEU A 1 183 ? 16.998 -4.360 -32.994 1.00 84.31 183 LEU A C 1
ATOM 1472 O O . LEU A 1 183 ? 17.754 -4.446 -32.030 1.00 84.31 183 LEU A O 1
ATOM 1476 N N . LEU A 1 184 ? 16.363 -3.241 -33.328 1.00 83.25 184 LEU A N 1
ATOM 1477 C CA . LEU A 1 184 ? 16.396 -2.022 -32.516 1.00 83.25 184 LEU A CA 1
ATOM 1478 C C . LEU A 1 184 ? 15.187 -1.913 -31.592 1.00 83.25 184 LEU A C 1
ATOM 1480 O O . LEU A 1 184 ? 15.148 -1.009 -30.764 1.00 83.25 184 LEU A O 1
ATOM 1484 N N . TYR A 1 185 ? 14.219 -2.818 -31.740 1.00 85.25 185 TYR A N 1
ATOM 1485 C CA . TYR A 1 185 ? 13.008 -2.774 -30.951 1.00 85.25 185 TYR A CA 1
ATOM 1486 C C . TYR A 1 185 ? 13.294 -3.125 -29.497 1.00 85.25 185 TYR A C 1
ATOM 1488 O O . TYR A 1 185 ? 14.118 -3.989 -29.178 1.00 85.25 185 TYR A O 1
ATOM 1496 N N . THR A 1 186 ? 12.569 -2.450 -28.621 1.00 89.75 186 THR A N 1
ATOM 1497 C CA . THR A 1 186 ? 12.511 -2.785 -27.207 1.00 89.75 186 THR A CA 1
ATOM 1498 C C . THR A 1 186 ? 11.094 -3.234 -26.902 1.00 89.75 186 THR A C 1
ATOM 1500 O O . THR A 1 186 ? 10.139 -2.516 -27.184 1.00 89.75 186 THR A O 1
ATOM 1503 N N . GLU A 1 187 ? 10.944 -4.411 -26.313 1.00 92.12 187 GLU A N 1
ATOM 1504 C CA . GLU A 1 187 ? 9.643 -4.996 -26.000 1.00 92.12 187 GLU A CA 1
ATOM 1505 C C . GLU A 1 187 ? 9.539 -5.329 -24.516 1.00 92.12 187 GLU A C 1
ATOM 1507 O O . GLU A 1 187 ? 10.504 -5.733 -23.871 1.00 92.12 187 GLU A O 1
ATOM 1512 N N . CYS A 1 188 ? 8.345 -5.160 -23.966 1.00 91.88 188 CYS A N 1
ATOM 1513 C CA . CYS A 1 188 ? 8.026 -5.404 -22.571 1.00 91.88 188 CYS A CA 1
ATOM 1514 C C . CYS A 1 188 ? 6.929 -6.465 -22.478 1.00 91.88 188 CYS A C 1
ATOM 1516 O O . CYS A 1 188 ? 5.806 -6.238 -22.923 1.00 91.88 188 CYS A O 1
ATOM 1518 N N . TYR A 1 189 ? 7.235 -7.616 -21.885 1.00 89.75 189 TYR A N 1
ATOM 1519 C CA . TYR A 1 189 ? 6.246 -8.639 -21.575 1.00 89.75 189 TYR A CA 1
ATOM 1520 C C . TYR A 1 189 ? 5.656 -8.409 -20.185 1.00 89.75 189 TYR A C 1
ATOM 1522 O O . TYR A 1 189 ? 6.365 -8.409 -19.170 1.00 89.75 189 TYR A O 1
ATOM 1530 N N . HIS A 1 190 ? 4.334 -8.263 -20.134 1.00 85.88 190 HIS A N 1
ATOM 1531 C CA . HIS A 1 190 ? 3.586 -8.101 -18.896 1.00 85.88 190 HIS A CA 1
ATOM 1532 C C . HIS A 1 190 ? 2.990 -9.453 -18.459 1.00 85.88 190 HIS A C 1
ATOM 1534 O O . HIS A 1 190 ? 1.946 -9.852 -18.975 1.00 85.88 190 HIS A O 1
ATOM 1540 N N . PRO A 1 191 ? 3.544 -10.145 -17.443 1.00 77.75 191 PRO A N 1
ATOM 1541 C CA . PRO A 1 191 ? 3.170 -11.528 -17.115 1.00 77.75 191 PRO A CA 1
ATOM 1542 C C . PRO A 1 191 ? 1.724 -11.692 -16.629 1.00 77.75 191 PRO A C 1
ATOM 1544 O O . PRO A 1 191 ? 1.109 -12.723 -16.875 1.00 77.75 191 PRO A O 1
ATOM 1547 N N . ILE A 1 192 ? 1.166 -10.675 -15.962 1.00 77.38 192 ILE A N 1
ATOM 1548 C CA . ILE A 1 192 ? -0.236 -10.679 -15.507 1.00 77.38 192 ILE A CA 1
ATOM 1549 C C . ILE A 1 192 ? -1.209 -10.505 -16.680 1.00 77.38 192 ILE A C 1
ATOM 1551 O O . ILE A 1 192 ? -2.238 -11.173 -16.719 1.00 77.38 192 ILE A O 1
ATOM 1555 N N . LYS A 1 193 ? -0.904 -9.601 -17.621 1.00 79.12 193 LYS A N 1
ATOM 1556 C CA . LYS A 1 193 ? -1.743 -9.371 -18.809 1.00 79.12 193 LYS A CA 1
ATOM 1557 C C . LYS A 1 193 ? -1.505 -10.411 -19.904 1.00 79.12 193 LYS A C 1
ATOM 1559 O O . LYS A 1 193 ? -2.335 -10.520 -20.794 1.00 79.12 193 LYS A O 1
ATOM 1564 N N . GLN A 1 194 ? -0.400 -11.155 -19.807 1.00 85.00 194 GLN A N 1
ATOM 1565 C CA . GLN A 1 194 ? 0.082 -12.099 -20.815 1.00 85.00 194 GLN A CA 1
ATOM 1566 C C . GLN A 1 194 ? 0.187 -11.455 -22.200 1.00 85.00 194 GLN A C 1
ATOM 1568 O O . GLN A 1 194 ? -0.212 -12.042 -23.200 1.00 85.00 194 GLN A O 1
ATOM 1573 N N . ASP A 1 195 ? 0.712 -10.231 -22.237 1.00 91.44 195 ASP A N 1
ATOM 1574 C CA . ASP A 1 195 ? 0.747 -9.405 -23.441 1.00 91.44 195 ASP A CA 1
ATOM 1575 C C . ASP A 1 195 ? 2.101 -8.706 -23.601 1.00 91.44 195 ASP A C 1
ATOM 1577 O O . ASP A 1 195 ? 2.806 -8.458 -22.611 1.00 91.44 195 ASP A O 1
ATOM 1581 N N . TRP A 1 196 ? 2.447 -8.400 -24.849 1.00 91.62 196 TRP A N 1
ATOM 1582 C CA . TRP A 1 196 ? 3.675 -7.716 -25.241 1.00 91.62 196 TRP A CA 1
ATOM 1583 C C . TRP A 1 196 ? 3.382 -6.257 -25.586 1.00 91.62 196 TRP A C 1
ATOM 1585 O O . TRP A 1 196 ? 2.490 -5.943 -26.368 1.00 91.62 196 TRP A O 1
ATOM 1595 N N . ILE A 1 197 ? 4.154 -5.348 -24.997 1.00 90.50 197 ILE A N 1
ATOM 1596 C CA . ILE A 1 197 ? 4.030 -3.904 -25.181 1.00 90.50 197 ILE A CA 1
ATOM 1597 C C . ILE A 1 197 ? 5.318 -3.398 -25.827 1.00 90.50 197 ILE A C 1
ATOM 1599 O O . ILE A 1 197 ? 6.400 -3.568 -25.265 1.00 90.50 197 ILE A O 1
ATOM 1603 N N . SER A 1 198 ? 5.202 -2.742 -26.982 1.00 90.31 198 SER A N 1
ATOM 1604 C CA . SER A 1 198 ? 6.343 -2.081 -27.619 1.00 90.31 198 SER A CA 1
ATOM 1605 C C . SER A 1 198 ? 6.765 -0.861 -26.801 1.00 90.31 198 SER A C 1
ATOM 1607 O O . SER A 1 198 ? 5.937 -0.019 -26.444 1.00 90.31 198 SER A O 1
ATOM 1609 N N . LEU A 1 199 ? 8.057 -0.768 -26.508 1.00 88.25 199 LEU A N 1
ATOM 1610 C CA . LEU A 1 199 ? 8.705 0.398 -25.916 1.00 88.25 199 LEU A CA 1
ATOM 1611 C C . LEU A 1 199 ? 9.458 1.179 -27.002 1.00 88.25 199 LEU A C 1
ATOM 1613 O O . LEU A 1 199 ? 9.421 0.823 -28.178 1.00 88.25 199 LEU A O 1
ATOM 1617 N N . SER A 1 200 ? 10.126 2.264 -26.606 1.00 85.88 200 SER A N 1
ATOM 1618 C CA . SER A 1 200 ? 10.972 3.041 -27.510 1.00 85.88 200 SER A CA 1
ATOM 1619 C C . SER A 1 200 ? 12.137 2.206 -28.043 1.00 85.88 200 SER A C 1
ATOM 1621 O O . SER A 1 200 ? 12.833 1.528 -27.280 1.00 85.88 200 SER A O 1
ATOM 1623 N N . ASP A 1 201 ? 12.380 2.313 -29.345 1.00 86.50 201 ASP A N 1
ATOM 1624 C CA . ASP A 1 201 ? 13.535 1.700 -29.992 1.00 86.50 201 ASP A CA 1
ATOM 1625 C C . ASP A 1 201 ? 14.854 2.276 -29.454 1.00 86.50 201 ASP A C 1
ATOM 1627 O O . ASP A 1 201 ? 14.930 3.418 -28.984 1.00 86.50 201 ASP A O 1
ATOM 1631 N N . ILE A 1 202 ? 15.918 1.479 -29.556 1.00 82.88 202 ILE A N 1
ATOM 1632 C CA . ILE A 1 202 ? 17.280 1.880 -29.203 1.00 82.88 202 ILE A CA 1
ATOM 1633 C C . ILE A 1 202 ? 17.681 3.085 -30.064 1.00 82.88 202 ILE A C 1
ATOM 1635 O O . ILE A 1 202 ? 17.805 2.988 -31.287 1.00 82.88 202 ILE A O 1
ATOM 1639 N N . SER A 1 203 ? 17.908 4.228 -29.419 1.00 77.06 203 SER A N 1
ATOM 1640 C CA . SER A 1 203 ? 18.231 5.489 -30.085 1.00 77.06 203 SER A CA 1
ATOM 1641 C C . SER A 1 203 ? 19.707 5.592 -30.497 1.00 77.06 203 SER A C 1
ATOM 1643 O O . SER A 1 203 ? 20.578 4.821 -30.083 1.00 77.06 203 SER A O 1
ATOM 1645 N N . THR A 1 204 ? 20.018 6.548 -31.373 1.00 67.50 204 THR A N 1
ATOM 1646 C CA . THR A 1 204 ? 21.398 6.889 -31.759 1.00 67.50 204 THR A CA 1
ATOM 1647 C C . THR A 1 204 ? 22.178 7.476 -30.572 1.00 67.50 204 THR A C 1
ATOM 1649 O O . THR A 1 204 ? 21.609 8.292 -29.848 1.00 67.50 204 THR A O 1
ATOM 1652 N N . PRO A 1 205 ? 23.473 7.141 -30.389 1.00 64.75 205 PRO A N 1
ATOM 1653 C CA . PRO A 1 205 ? 24.338 6.391 -31.309 1.00 64.75 205 PRO A CA 1
ATOM 1654 C C . PRO A 1 205 ? 24.255 4.861 -31.164 1.00 64.75 205 PRO A C 1
ATOM 1656 O O . PRO A 1 205 ? 24.751 4.154 -32.031 1.00 64.75 205 PRO A O 1
ATOM 1659 N N . HIS A 1 206 ? 23.597 4.326 -30.133 1.00 65.69 206 HIS A N 1
ATOM 1660 C CA . HIS A 1 206 ? 23.598 2.884 -29.846 1.00 65.69 206 HIS A CA 1
ATOM 1661 C C . HIS A 1 206 ? 22.940 2.025 -30.938 1.00 65.69 206 HIS A C 1
ATOM 1663 O O . HIS A 1 206 ? 23.330 0.875 -31.116 1.00 65.69 206 HIS A O 1
ATOM 1669 N N . SER A 1 207 ? 22.022 2.590 -31.732 1.00 63.16 207 SER A N 1
ATOM 1670 C CA . SER A 1 207 ? 21.437 1.912 -32.906 1.00 63.16 207 SER A CA 1
ATOM 1671 C C . SER A 1 207 ? 22.460 1.420 -33.948 1.00 63.16 207 SER A C 1
ATOM 1673 O O . SER A 1 207 ? 22.200 0.458 -34.677 1.00 63.16 207 SER A O 1
ATOM 1675 N N . THR A 1 208 ? 23.641 2.045 -34.030 1.00 66.19 208 THR A N 1
ATOM 1676 C CA . THR A 1 208 ? 24.692 1.666 -34.987 1.00 66.19 208 THR A CA 1
ATOM 1677 C C . THR A 1 208 ? 25.783 0.789 -34.373 1.00 66.19 208 THR A C 1
ATOM 1679 O O . THR A 1 208 ? 26.616 0.266 -35.116 1.00 66.19 208 THR A O 1
ATOM 1682 N N . MET A 1 209 ? 25.755 0.573 -33.053 1.00 72.25 209 MET A N 1
ATOM 1683 C CA . MET A 1 209 ? 26.794 -0.131 -32.298 1.00 72.25 209 MET A CA 1
ATOM 1684 C C . MET A 1 209 ? 26.455 -1.616 -32.065 1.00 72.25 209 MET A C 1
ATOM 1686 O O . MET A 1 209 ? 25.294 -2.021 -32.034 1.00 72.25 209 MET A O 1
ATOM 1690 N N . HIS A 1 210 ? 27.486 -2.442 -31.886 1.00 71.19 210 HIS A N 1
ATOM 1691 C CA . HIS A 1 210 ? 27.407 -3.849 -31.477 1.00 71.19 210 HIS A CA 1
ATOM 1692 C C . HIS A 1 210 ? 27.646 -4.005 -29.973 1.00 71.19 210 HIS A C 1
ATOM 1694 O O . HIS A 1 210 ? 28.352 -3.194 -29.394 1.00 71.19 210 HIS A O 1
ATOM 1700 N N . SER A 1 211 ? 27.153 -5.081 -29.353 1.00 74.56 211 SER A N 1
ATOM 1701 C CA . SER A 1 211 ? 27.554 -5.485 -27.991 1.00 74.56 211 SER A CA 1
ATOM 1702 C C . SER A 1 211 ? 27.395 -4.383 -26.931 1.00 74.56 211 SER A C 1
ATOM 1704 O O . SER A 1 211 ? 28.346 -4.028 -26.235 1.00 74.56 211 SER A O 1
ATOM 1706 N N . TYR A 1 212 ? 26.194 -3.813 -26.831 1.00 84.12 212 TYR A N 1
ATOM 1707 C CA . TYR A 1 212 ? 25.833 -2.893 -25.753 1.00 84.12 212 TYR A CA 1
ATOM 1708 C C . TYR A 1 212 ? 25.456 -3.659 -24.479 1.00 84.12 212 TYR A C 1
ATOM 1710 O O . TYR A 1 212 ? 24.988 -4.798 -24.528 1.00 84.12 212 TYR A O 1
ATOM 1718 N N . SER A 1 213 ? 25.631 -3.007 -23.335 1.00 85.19 213 SER A N 1
ATOM 1719 C CA . SER A 1 213 ? 25.175 -3.503 -22.039 1.00 85.19 213 SER A CA 1
ATOM 1720 C C . SER A 1 213 ? 23.886 -2.798 -21.644 1.00 85.19 213 SER A C 1
ATOM 1722 O O . SER A 1 213 ? 23.720 -1.604 -21.898 1.00 85.19 213 SER A O 1
ATOM 1724 N N . VAL A 1 214 ? 22.989 -3.534 -20.994 1.00 87.88 214 VAL A N 1
ATOM 1725 C CA . VAL A 1 214 ? 21.719 -3.013 -20.485 1.00 87.88 214 VAL A CA 1
ATOM 1726 C C . VAL A 1 214 ? 21.708 -3.153 -18.971 1.00 87.88 214 VAL A C 1
ATOM 1728 O O . VAL A 1 214 ? 22.035 -4.217 -18.444 1.00 87.88 214 VAL A O 1
ATOM 1731 N N . CYS A 1 215 ? 21.316 -2.100 -18.265 1.00 87.31 215 CYS A N 1
ATOM 1732 C CA . CYS A 1 215 ? 21.012 -2.176 -16.843 1.00 87.31 215 CYS A CA 1
ATOM 1733 C C . CYS A 1 215 ? 19.714 -1.434 -16.529 1.00 87.31 215 CYS A C 1
ATOM 1735 O O . CYS A 1 215 ? 19.327 -0.488 -17.211 1.00 87.31 215 CYS A O 1
ATOM 1737 N N . SER A 1 216 ? 19.027 -1.870 -15.480 1.00 85.69 216 SER A N 1
ATOM 1738 C CA . SER A 1 216 ? 17.859 -1.178 -14.944 1.00 85.69 216 SER A CA 1
ATOM 1739 C C . SER A 1 216 ? 18.234 -0.460 -13.656 1.00 85.69 216 SER A C 1
ATOM 1741 O O . SER A 1 216 ? 18.863 -1.057 -12.778 1.00 85.69 216 SER A O 1
ATOM 1743 N N . HIS A 1 217 ? 17.782 0.779 -13.493 1.00 76.50 217 HIS A N 1
ATOM 1744 C CA . HIS A 1 217 ? 17.791 1.450 -12.199 1.00 76.50 217 HIS A CA 1
ATOM 1745 C C . HIS A 1 217 ? 16.409 2.043 -11.938 1.00 76.50 217 HIS A C 1
ATOM 1747 O O . HIS A 1 217 ? 15.924 2.887 -12.687 1.00 76.50 217 HIS A O 1
ATOM 1753 N N . LYS A 1 218 ? 15.766 1.593 -10.854 1.00 73.12 218 LYS A N 1
ATOM 1754 C CA . LYS A 1 218 ? 14.362 1.904 -10.546 1.00 73.12 218 LYS A CA 1
ATOM 1755 C C . LYS A 1 218 ? 13.442 1.489 -11.701 1.00 73.12 218 LYS A C 1
ATOM 1757 O O . LYS A 1 218 ? 13.316 0.298 -11.948 1.00 73.12 218 LYS A O 1
ATOM 1762 N N . ASN A 1 219 ? 12.800 2.449 -12.366 1.00 77.00 219 ASN A N 1
ATOM 1763 C CA . ASN A 1 219 ? 11.863 2.213 -13.463 1.00 77.00 219 ASN A CA 1
ATOM 1764 C C . ASN A 1 219 ? 12.445 2.610 -14.831 1.00 77.00 219 ASN A C 1
ATOM 1766 O O . ASN A 1 219 ? 11.724 2.596 -15.825 1.00 77.00 219 ASN A O 1
ATOM 1770 N N . ASP A 1 220 ? 13.731 2.964 -14.863 1.00 82.06 220 ASP A N 1
ATOM 1771 C CA . ASP A 1 220 ? 14.436 3.399 -16.060 1.00 82.06 220 ASP A CA 1
ATOM 1772 C C . ASP A 1 220 ? 15.403 2.307 -16.526 1.00 82.06 220 ASP A C 1
ATOM 1774 O O . ASP A 1 220 ? 16.034 1.606 -15.723 1.00 82.06 220 ASP A O 1
ATOM 1778 N N . ILE A 1 221 ? 15.516 2.170 -17.845 1.00 87.69 221 ILE A N 1
ATOM 1779 C CA . ILE A 1 221 ? 16.408 1.219 -18.506 1.00 87.69 221 ILE A CA 1
ATOM 1780 C C . ILE A 1 221 ? 17.491 2.018 -19.211 1.00 87.69 221 ILE A C 1
ATOM 1782 O O . ILE A 1 221 ? 17.206 2.895 -20.025 1.00 87.69 221 ILE A O 1
ATOM 1786 N N . TYR A 1 222 ? 18.737 1.696 -18.889 1.00 86.00 222 TYR A N 1
ATOM 1787 C CA . TYR A 1 222 ? 19.914 2.348 -19.428 1.00 86.00 222 TYR A CA 1
ATOM 1788 C C . TYR A 1 222 ? 20.639 1.388 -20.353 1.00 86.00 222 TYR A C 1
ATOM 1790 O O . TYR A 1 222 ? 20.859 0.219 -20.029 1.00 86.00 222 TYR A O 1
ATOM 1798 N N . ILE A 1 223 ? 21.031 1.918 -21.502 1.00 87.69 223 ILE A N 1
ATOM 1799 C CA . ILE A 1 223 ? 21.863 1.232 -22.479 1.00 87.69 223 ILE A CA 1
ATOM 1800 C C . ILE A 1 223 ? 23.193 1.973 -22.500 1.00 87.69 223 ILE A C 1
ATOM 1802 O O . ILE A 1 223 ? 23.218 3.198 -22.617 1.00 87.69 223 ILE A O 1
ATOM 1806 N N . ALA A 1 224 ? 24.290 1.242 -22.334 1.00 86.06 224 ALA A N 1
ATOM 1807 C CA . ALA A 1 224 ? 25.623 1.819 -22.278 1.00 86.06 224 ALA A CA 1
ATOM 1808 C C . ALA A 1 224 ? 26.633 0.982 -23.063 1.00 86.06 224 ALA A C 1
ATOM 1810 O O . ALA A 1 224 ? 26.497 -0.234 -23.223 1.00 86.06 224 ALA A O 1
ATOM 1811 N N . GLY A 1 225 ? 27.684 1.661 -23.517 1.00 81.12 225 GLY A N 1
ATOM 1812 C CA . GLY A 1 225 ? 28.733 1.062 -24.326 1.00 81.12 225 GLY A CA 1
ATOM 1813 C C . GLY A 1 225 ? 28.266 0.735 -25.740 1.00 81.12 225 GLY A C 1
ATOM 1814 O O . GLY A 1 225 ? 27.325 1.324 -26.275 1.00 81.12 225 GLY A O 1
ATOM 1815 N N . GLY A 1 226 ? 28.970 -0.211 -26.339 1.00 75.62 226 GLY A N 1
ATOM 1816 C CA . GLY A 1 226 ? 28.805 -0.588 -27.726 1.00 75.62 226 GLY A CA 1
ATOM 1817 C C . GLY A 1 226 ? 30.097 -0.390 -28.511 1.00 75.62 226 GLY A C 1
ATOM 1818 O O . GLY A 1 226 ? 30.898 0.499 -28.226 1.00 75.62 226 GLY A O 1
ATOM 1819 N N . HIS A 1 227 ? 30.302 -1.249 -29.497 1.00 71.81 227 HIS A N 1
ATOM 1820 C CA . HIS A 1 227 ? 31.428 -1.217 -30.412 1.00 71.81 227 HIS A CA 1
ATOM 1821 C C . HIS A 1 227 ? 30.922 -0.883 -31.813 1.00 71.81 227 HIS A C 1
ATOM 1823 O O . HIS A 1 227 ? 30.109 -1.617 -32.378 1.00 71.81 227 HIS A O 1
ATOM 1829 N N . SER A 1 228 ? 31.367 0.239 -32.366 1.00 66.38 228 SER A N 1
ATOM 1830 C CA . SER A 1 228 ? 31.219 0.539 -33.788 1.00 66.38 228 SER A CA 1
ATOM 1831 C C . SER A 1 228 ? 32.479 0.065 -34.506 1.00 66.38 228 SER A C 1
ATOM 1833 O O . SER A 1 228 ? 33.570 0.490 -34.121 1.00 66.38 228 SER A O 1
ATOM 1835 N N . ASN A 1 229 ? 32.322 -0.802 -35.508 1.00 60.69 229 ASN A N 1
ATOM 1836 C CA . ASN A 1 229 ? 33.392 -1.082 -36.469 1.00 60.69 229 ASN A CA 1
ATOM 1837 C C . ASN A 1 229 ? 33.654 0.134 -37.360 1.00 60.69 229 ASN A C 1
ATOM 1839 O O . ASN A 1 229 ? 32.671 0.859 -37.646 1.00 60.69 229 ASN A O 1
#